Protein AF-A0A168FM45-F1 (afdb_monomer_lite)

Organism: NCBI:txid1081108

Sequence (214 aa):
MPPAAKHQYCVGSAGFEPSAVAGDDALQTQIDKLLKNDDLLGANRVLFKLPNDGRDVADIGSGNGYWTYMLRAYGLRSHPVDNMQSAWRVSWVDDTVISDGVKWLKQHENGKQMVLLLVYPVVGGGTGGGTEGAFTKGLVNAYGGDTIAVVGTQNRNGYTGFKDKTMAEYMEREQPRWTKVVQIALPSFCGKDEALFVYQRGDRAVNLGAGSGQ

pLDDT: mean 80.28, std 16.37, range [29.55, 97.56]

Radius of gyration: 19.35 Å; chains: 1; bounding box: 43×55×47 Å

InterPro domains:
  IPR029063 S-adenosyl-L-methionine-dependent methyltransferase superfamily [SSF53335] (44-88)

Foldseek 3Di:
DPDDDDDDDPDLDLPQDPVVLVPDPVLVVQLVVCVVVVLNLSSCCSNVVPDPLQAEEECAQCPLVPVVLVVVVNVGHYAAEHCPPDDDPHHPDPRHHNDQSLVVCVVVVLSARHEYEAELQAQADDPVGRDGHCSVVSSVVSRNHFKYKFFFFQDCPCRSATVVGGPVVCCVPVVVQKDWSDWAQDPPDPPSGTGIIMIGGDPVVVVSVVSPDD

Secondary structure (DSSP, 8-state):
-PPPPPP----SSTT--HHHHHT-HHHHHHHHHHHTTT-HHHHHHHHTT--S--PEEEEET-TT-HHHHHHHHTT--EEEEE---S--S--S-S--EES-HHHHHHHTGGGTTEEEEEES---PPPTTTPPTTHHHHHHHHH--SSEEEEES--SS-SSSS-SSS-HHHHHHHH-TT-EEEEEEE-TTSTTS-EEEEEEE-THHHHHHHTTS--

Structure (mmCIF, N/CA/C/O backbone):
data_AF-A0A168FM45-F1
#
_entry.id   AF-A0A168FM45-F1
#
loop_
_atom_site.group_PDB
_atom_site.id
_atom_site.type_symbol
_atom_site.label_atom_id
_atom_site.label_alt_id
_atom_site.label_comp_id
_atom_site.label_asym_id
_atom_site.label_entity_id
_atom_site.label_seq_id
_atom_site.pdbx_PDB_ins_code
_atom_site.Cartn_x
_atom_site.Cartn_y
_atom_site.Cartn_z
_atom_site.occupancy
_atom_site.B_iso_or_equiv
_atom_site.auth_seq_id
_atom_site.auth_comp_id
_atom_site.auth_asym_id
_atom_site.auth_atom_id
_atom_site.pdbx_PDB_model_num
ATOM 1 N N . MET A 1 1 ? -18.112 35.192 27.657 1.00 46.56 1 MET A N 1
ATOM 2 C CA . MET A 1 1 ? -16.799 34.706 27.184 1.00 46.56 1 MET A CA 1
ATOM 3 C C . MET A 1 1 ? -17.060 33.737 26.047 1.00 46.56 1 MET A C 1
ATOM 5 O O . MET A 1 1 ? -17.915 32.878 26.234 1.00 46.56 1 MET A O 1
ATOM 9 N N . PRO A 1 2 ? -16.425 33.894 24.878 1.00 46.56 2 PRO A N 1
ATOM 10 C CA . PRO A 1 2 ? -16.506 32.875 23.840 1.00 46.56 2 PRO A CA 1
ATOM 11 C C . PRO A 1 2 ? -15.862 31.570 24.347 1.00 46.56 2 PRO A C 1
ATOM 13 O O . PRO A 1 2 ? -14.915 31.640 25.138 1.00 46.56 2 PRO A O 1
ATOM 16 N N . PRO A 1 3 ? -16.387 30.394 23.962 1.00 57.50 3 PRO A N 1
ATOM 17 C CA . PRO A 1 3 ? -15.806 29.117 24.356 1.00 57.50 3 PRO A CA 1
ATOM 18 C C . PRO A 1 3 ? -14.365 29.009 23.847 1.00 57.50 3 PRO A C 1
ATOM 20 O O . PRO A 1 3 ? -14.043 29.480 22.755 1.00 57.50 3 PRO A O 1
ATOM 23 N N . ALA A 1 4 ? -13.497 28.403 24.660 1.00 65.62 4 ALA A N 1
ATOM 24 C CA . ALA A 1 4 ? -12.116 28.142 24.281 1.00 65.62 4 ALA A CA 1
ATOM 25 C C . ALA A 1 4 ? -12.067 27.289 23.004 1.00 65.62 4 ALA A C 1
ATOM 27 O O . ALA A 1 4 ? -12.868 26.365 22.836 1.00 65.62 4 ALA A O 1
ATOM 28 N N . ALA A 1 5 ? -11.126 27.602 22.112 1.00 64.44 5 ALA A N 1
ATOM 29 C CA . ALA A 1 5 ? -10.908 26.825 20.900 1.00 64.44 5 ALA A CA 1
ATOM 30 C C . ALA A 1 5 ? -10.610 25.362 21.265 1.00 64.44 5 ALA A C 1
ATOM 32 O O . ALA A 1 5 ? -9.783 25.089 22.139 1.00 64.44 5 ALA A O 1
ATOM 33 N N . LYS A 1 6 ? -11.304 24.423 20.612 1.00 61.62 6 LYS A N 1
ATOM 34 C CA . LYS A 1 6 ? -11.066 22.990 20.807 1.00 61.62 6 LYS A CA 1
ATOM 35 C C . LYS A 1 6 ? -9.640 22.647 20.380 1.00 61.62 6 LYS A C 1
ATOM 37 O O . LYS A 1 6 ? -9.174 23.105 19.340 1.00 61.62 6 LYS A O 1
ATOM 42 N N . HIS A 1 7 ? -8.959 21.839 21.187 1.00 60.09 7 HIS A N 1
ATOM 43 C CA . HIS A 1 7 ? -7.635 21.336 20.846 1.00 60.09 7 HIS A CA 1
ATOM 44 C C . HIS A 1 7 ? -7.747 20.414 19.628 1.00 60.09 7 HIS A C 1
ATOM 46 O O . HIS A 1 7 ? -8.456 19.410 19.674 1.00 60.09 7 HIS A O 1
ATOM 52 N N . GLN A 1 8 ? -7.076 20.774 18.536 1.00 52.16 8 GLN A N 1
ATOM 53 C CA . GLN A 1 8 ? -7.089 19.992 17.308 1.00 52.16 8 GLN A CA 1
ATOM 54 C C . GLN A 1 8 ? -5.999 18.924 17.408 1.00 52.16 8 GLN A C 1
ATOM 56 O O . GLN A 1 8 ? -4.809 19.210 17.291 1.00 52.16 8 GLN A O 1
ATOM 61 N N . TYR A 1 9 ? -6.407 17.695 17.704 1.00 51.62 9 TYR A N 1
ATOM 62 C CA . TYR A 1 9 ? -5.495 16.560 17.759 1.00 51.62 9 TYR A CA 1
ATOM 63 C C . TYR A 1 9 ? -4.978 16.232 16.350 1.00 51.62 9 TYR A C 1
ATOM 65 O O . TYR A 1 9 ? -5.697 16.401 15.365 1.00 51.62 9 TYR A O 1
ATOM 73 N N . CYS A 1 10 ? -3.755 15.706 16.240 1.00 46.31 10 CYS A N 1
ATOM 74 C CA . CYS A 1 10 ? -3.276 15.074 15.008 1.00 46.31 10 CYS A CA 1
ATOM 75 C C . CYS A 1 10 ? -4.031 13.753 14.794 1.00 46.31 10 CYS A C 1
ATOM 77 O O . CYS A 1 10 ? -3.518 12.675 15.090 1.00 46.31 10 CYS A O 1
ATOM 79 N N . VAL A 1 11 ? -5.281 13.832 14.346 1.00 49.38 11 VAL A N 1
ATOM 80 C CA . VAL A 1 11 ? -6.127 12.669 14.078 1.00 49.38 11 VAL A CA 1
ATOM 81 C C . VAL A 1 11 ? -6.061 12.323 12.600 1.00 49.38 11 VAL A C 1
ATOM 83 O O . VAL A 1 11 ? -6.340 13.146 11.735 1.00 49.38 11 VAL A O 1
ATOM 86 N N . GLY A 1 12 ? -5.687 11.078 12.299 1.00 46.94 12 GLY A N 1
ATOM 87 C CA . GLY A 1 12 ? -5.629 10.560 10.926 1.00 46.94 12 GLY A CA 1
ATOM 88 C C . GLY A 1 12 ? -7.000 10.396 10.252 1.00 46.94 12 GLY A C 1
ATOM 89 O O . GLY A 1 12 ? -7.059 9.985 9.099 1.00 46.94 12 GLY A O 1
ATOM 90 N N . SER A 1 13 ? -8.099 10.697 10.953 1.00 51.91 13 SER A N 1
ATOM 91 C CA . SER A 1 13 ? -9.470 10.657 10.442 1.00 51.91 13 SER A CA 1
ATOM 92 C C . SER A 1 13 ? -10.222 11.905 10.892 1.00 51.91 13 SER A C 1
ATOM 94 O O . SER A 1 13 ? -10.314 12.171 12.088 1.00 51.91 13 SER A O 1
ATOM 96 N N . ALA A 1 14 ? -10.803 12.638 9.937 1.00 53.88 14 ALA A N 1
ATOM 9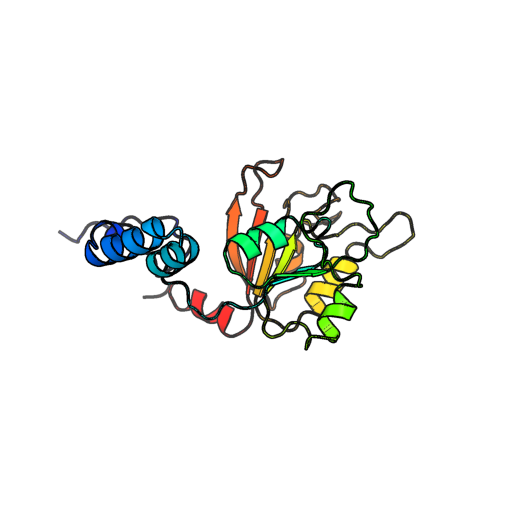7 C CA . ALA A 1 14 ? -11.560 13.868 10.189 1.00 53.88 14 ALA A CA 1
ATOM 98 C C . ALA A 1 14 ? -12.819 13.663 11.060 1.00 53.88 14 ALA A C 1
ATOM 100 O O . ALA A 1 14 ? -13.363 14.627 11.585 1.00 53.88 14 ALA A O 1
ATOM 101 N N . GLY A 1 15 ? -13.287 12.417 11.216 1.00 61.16 15 GLY A N 1
ATOM 102 C CA . GLY A 1 15 ? -14.439 12.064 12.055 1.00 61.16 15 GLY A CA 1
ATOM 103 C C . GLY A 1 15 ? -14.082 11.459 13.416 1.00 61.16 15 GLY A C 1
ATOM 104 O O . GLY A 1 15 ? -14.985 11.041 14.145 1.00 61.16 15 GLY A O 1
ATOM 105 N N . PHE A 1 16 ? -12.793 11.347 13.749 1.00 67.56 16 PHE A N 1
ATOM 106 C CA . PHE A 1 16 ? -12.339 10.768 15.011 1.00 67.56 16 PHE A CA 1
ATOM 107 C C . PHE A 1 16 ? -12.034 11.876 16.023 1.00 67.56 16 PHE A C 1
ATOM 109 O O . PHE A 1 16 ? -11.035 12.575 15.902 1.00 67.56 16 PHE A O 1
ATOM 116 N N . GLU A 1 17 ? -12.893 12.006 17.034 1.00 74.69 17 GLU A N 1
ATOM 117 C CA . GLU A 1 17 ? -12.746 12.954 18.143 1.00 74.69 17 GLU A CA 1
ATOM 118 C C . GLU A 1 17 ? -12.322 12.198 19.415 1.00 74.69 17 GLU A C 1
ATOM 120 O O . GLU A 1 17 ? -13.176 11.583 20.065 1.00 74.69 17 GLU A O 1
ATOM 125 N N . PRO A 1 18 ? -11.031 12.226 19.803 1.00 73.50 18 PRO A N 1
ATOM 126 C CA . PRO A 1 18 ? -10.512 11.421 20.910 1.00 73.50 18 PRO A CA 1
ATOM 127 C C . PRO A 1 18 ? -11.254 11.668 22.225 1.00 73.50 18 PRO A C 1
ATOM 129 O O . PRO A 1 18 ? -11.543 10.729 22.959 1.00 73.50 18 PRO A O 1
ATOM 132 N N . SER A 1 19 ? -11.620 12.922 22.499 1.00 79.38 19 SER A N 1
ATOM 133 C CA . SER A 1 19 ? -12.329 13.301 23.725 1.00 79.38 19 SER A CA 1
ATOM 134 C C . SER A 1 19 ? -13.762 12.772 23.776 1.00 79.38 19 SER A C 1
ATOM 136 O O . SER A 1 19 ? -14.252 12.462 24.856 1.00 79.38 19 SER A O 1
ATOM 138 N N . ALA A 1 20 ? -14.433 12.654 22.626 1.00 81.19 20 ALA A N 1
ATOM 139 C CA . ALA A 1 20 ? -15.767 12.060 22.559 1.00 81.19 20 ALA A CA 1
ATOM 140 C C . ALA A 1 20 ? -15.698 10.543 22.774 1.00 81.19 20 ALA A C 1
ATOM 142 O O . ALA A 1 20 ? -16.501 9.986 23.509 1.00 81.19 20 ALA A O 1
ATOM 143 N N . VAL A 1 21 ? -14.690 9.896 22.187 1.00 81.31 21 VAL A N 1
ATOM 144 C CA . VAL A 1 21 ? -14.432 8.458 22.341 1.00 81.31 21 VAL A CA 1
ATOM 145 C C . VAL A 1 21 ? -14.055 8.099 23.781 1.00 81.31 21 VAL A C 1
ATOM 147 O O . VAL A 1 21 ? -14.519 7.093 24.311 1.00 81.31 21 VAL A O 1
ATOM 150 N N . ALA A 1 22 ? -13.245 8.929 24.441 1.00 80.81 22 ALA A N 1
ATOM 151 C CA . ALA A 1 22 ? -12.808 8.695 25.816 1.00 80.81 22 ALA A CA 1
ATOM 152 C C . ALA A 1 22 ? -13.953 8.743 26.846 1.00 80.81 22 ALA A C 1
ATOM 154 O O . ALA A 1 22 ? -13.821 8.142 27.907 1.00 80.81 22 ALA A O 1
ATOM 155 N N . GLY A 1 23 ? -15.053 9.443 26.550 1.00 85.88 23 GLY A N 1
ATOM 156 C CA . GLY A 1 23 ? -16.225 9.549 27.428 1.00 85.88 23 GLY A CA 1
ATOM 157 C C . GLY A 1 23 ? -17.400 8.640 27.052 1.00 85.88 23 GLY A C 1
ATOM 158 O O . GLY A 1 23 ? -18.472 8.786 27.632 1.00 85.88 23 GLY A O 1
ATOM 159 N N . ASP A 1 24 ? -17.242 7.758 26.062 1.00 90.00 24 ASP A N 1
ATOM 160 C CA . ASP A 1 24 ? -18.314 6.890 25.566 1.00 90.00 24 ASP A CA 1
ATOM 161 C C . ASP A 1 24 ? -18.222 5.485 26.190 1.00 90.00 24 ASP A C 1
ATOM 163 O O . ASP A 1 24 ? -17.593 4.573 25.648 1.00 90.00 24 ASP A O 1
ATOM 167 N N . ASP A 1 25 ? -18.860 5.311 27.351 1.00 93.75 25 ASP A N 1
ATOM 168 C CA . ASP A 1 25 ? -18.865 4.048 28.107 1.00 93.75 25 ASP A CA 1
ATOM 169 C C . ASP A 1 25 ? -19.471 2.877 27.310 1.00 93.75 25 ASP A C 1
ATOM 171 O O . ASP A 1 25 ? -19.070 1.717 27.470 1.00 93.75 25 ASP A O 1
ATOM 175 N N . ALA A 1 26 ? -20.438 3.161 26.431 1.00 93.88 26 ALA A N 1
ATOM 176 C CA . ALA A 1 26 ? -21.071 2.147 25.595 1.00 93.88 26 ALA A CA 1
ATOM 177 C C . ALA A 1 26 ? -20.101 1.652 24.515 1.00 93.88 26 ALA A C 1
ATOM 179 O O . ALA A 1 26 ? -19.955 0.440 24.318 1.00 93.88 26 ALA A O 1
ATOM 180 N N . LEU A 1 27 ? -19.392 2.578 23.865 1.00 90.94 27 LEU A N 1
ATOM 181 C CA . LEU A 1 27 ? -18.333 2.269 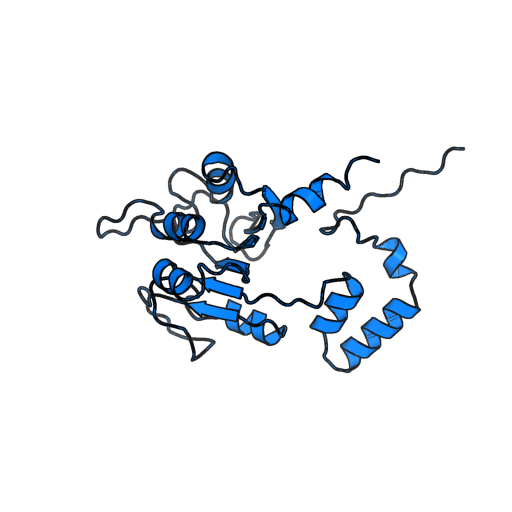22.911 1.00 90.94 27 LEU A CA 1
ATOM 182 C C . LEU A 1 27 ? -17.191 1.492 23.576 1.00 90.94 27 LEU A C 1
ATOM 184 O O . LEU A 1 27 ? -16.750 0.481 23.030 1.00 90.94 27 LEU A O 1
ATOM 188 N N . GLN A 1 28 ? -16.751 1.904 24.768 1.00 91.62 28 GLN A N 1
ATOM 189 C CA . GLN A 1 28 ? -15.723 1.186 25.531 1.00 91.62 28 GLN A CA 1
ATOM 190 C C . GLN A 1 28 ? -16.159 -0.241 25.862 1.00 91.62 28 GLN A C 1
ATOM 192 O O . GLN A 1 28 ? -15.424 -1.187 25.591 1.00 91.62 28 GLN A O 1
ATOM 197 N N . THR A 1 29 ? -17.390 -0.423 26.345 1.00 95.94 29 THR A N 1
ATOM 198 C CA . THR A 1 29 ? -17.945 -1.754 26.640 1.00 95.94 29 THR A CA 1
ATOM 199 C C . THR A 1 29 ? -17.974 -2.647 25.395 1.00 95.94 29 THR A C 1
ATOM 201 O O . THR A 1 29 ? -17.687 -3.846 25.468 1.00 95.94 29 THR A O 1
ATOM 204 N N . GLN A 1 30 ? -18.309 -2.078 24.234 1.00 95.06 30 GLN A N 1
ATOM 205 C CA . GLN A 1 30 ? -18.296 -2.796 22.963 1.00 95.06 30 GLN A CA 1
ATOM 206 C C . GLN A 1 30 ? -16.873 -3.201 22.550 1.00 95.06 30 GLN A C 1
ATOM 208 O O . GLN A 1 30 ? -16.664 -4.353 22.166 1.00 95.06 30 GLN A O 1
ATOM 213 N N . ILE A 1 31 ? -15.904 -2.287 22.651 1.00 92.31 31 ILE A N 1
ATOM 214 C CA . ILE A 1 31 ? -14.489 -2.541 22.346 1.00 92.31 31 ILE A CA 1
ATOM 215 C C . ILE A 1 31 ? -13.922 -3.616 23.276 1.00 92.31 31 ILE A C 1
ATOM 217 O O . ILE A 1 31 ? -13.343 -4.588 22.796 1.00 92.31 31 ILE A O 1
ATOM 221 N N . ASP A 1 32 ? -14.161 -3.516 24.582 1.00 94.75 32 ASP A N 1
ATOM 222 C CA . ASP A 1 32 ? -13.700 -4.490 25.573 1.00 94.75 32 ASP A CA 1
ATOM 223 C C . ASP A 1 32 ? -14.246 -5.889 25.306 1.00 94.75 32 ASP A C 1
ATOM 225 O O . ASP A 1 32 ? -13.547 -6.884 25.495 1.00 94.75 32 ASP A O 1
ATOM 229 N N . LYS A 1 33 ? -15.501 -5.992 24.854 1.00 96.94 33 LYS A N 1
ATOM 230 C CA . LYS A 1 33 ? -16.094 -7.277 24.477 1.00 96.94 33 LYS A CA 1
ATOM 231 C C . LYS A 1 33 ? -15.374 -7.900 23.281 1.00 96.94 33 LYS A C 1
ATOM 233 O O . LYS A 1 33 ? -15.211 -9.116 23.256 1.00 96.94 33 LYS A O 1
ATOM 238 N N . LEU A 1 34 ? -14.964 -7.092 22.306 1.00 94.38 34 LEU A N 1
ATOM 239 C CA . LEU A 1 34 ? -14.224 -7.555 21.129 1.00 94.38 34 LEU A CA 1
ATOM 240 C C . LEU A 1 34 ? -12.806 -7.978 21.524 1.00 94.38 34 LEU A C 1
ATOM 242 O O . LEU A 1 34 ? -12.392 -9.088 21.203 1.00 94.38 34 LEU A O 1
ATOM 246 N N . LEU A 1 35 ? -12.114 -7.163 22.324 1.00 93.00 35 LEU A N 1
ATOM 247 C CA . LEU A 1 35 ? -10.774 -7.477 22.825 1.00 93.00 35 LEU A CA 1
ATOM 248 C C . LEU A 1 35 ? -10.749 -8.735 23.707 1.00 93.00 35 LEU A C 1
ATOM 250 O O . LEU A 1 35 ? -9.834 -9.538 23.579 1.00 93.00 35 LEU A O 1
ATOM 254 N N . LYS A 1 36 ? -11.769 -8.964 24.547 1.00 95.94 36 LYS A N 1
ATOM 255 C CA . LYS A 1 36 ? -11.905 -10.200 25.348 1.00 95.94 36 LYS A CA 1
ATOM 256 C C . LYS A 1 36 ? -12.073 -11.470 24.505 1.00 95.94 36 LYS A C 1
ATOM 258 O O . LYS A 1 36 ? -11.877 -12.557 25.035 1.00 95.94 36 LYS A O 1
ATOM 263 N N . ASN A 1 37 ? -12.446 -11.330 23.234 1.00 93.19 37 ASN A N 1
ATOM 264 C CA . ASN A 1 37 ? -12.582 -12.427 22.277 1.00 93.19 37 ASN A CA 1
ATOM 265 C C . ASN A 1 37 ? -11.419 -12.465 21.267 1.00 93.19 37 ASN A C 1
ATOM 267 O O . ASN A 1 37 ? -11.573 -13.056 20.201 1.00 93.19 37 ASN A O 1
ATOM 271 N N . ASP A 1 38 ? -10.302 -11.789 21.560 1.00 86.56 38 ASP A N 1
ATOM 272 C CA . ASP A 1 38 ? -9.146 -11.629 20.667 1.00 86.56 38 ASP A CA 1
ATOM 273 C C . ASP A 1 38 ? -9.481 -10.981 19.301 1.00 86.56 38 ASP A C 1
ATOM 275 O O . ASP A 1 38 ? -8.724 -11.090 18.336 1.00 86.56 38 ASP A O 1
ATOM 279 N N . ASP A 1 39 ? -10.590 -10.235 19.210 1.00 84.81 39 ASP A N 1
ATOM 280 C CA . ASP A 1 39 ? -11.016 -9.531 17.994 1.00 84.81 39 ASP A CA 1
ATOM 281 C C . ASP A 1 39 ? -10.487 -8.087 17.957 1.00 84.81 39 ASP A C 1
ATOM 283 O O . ASP A 1 39 ? -11.224 -7.098 18.054 1.00 84.81 39 ASP A O 1
ATOM 287 N N . LEU A 1 40 ? -9.166 -7.955 17.812 1.00 83.31 40 LEU A N 1
ATOM 288 C CA . LEU A 1 40 ? -8.499 -6.655 17.698 1.00 83.31 40 LEU A CA 1
ATOM 289 C C . LEU A 1 40 ? -8.945 -5.881 16.445 1.00 83.31 40 LEU A C 1
ATOM 291 O O . LEU A 1 40 ? -9.023 -4.650 16.468 1.00 83.31 40 LEU A O 1
ATOM 295 N N . LEU A 1 41 ? -9.248 -6.569 15.341 1.00 76.31 41 LEU A N 1
ATOM 296 C CA . LEU A 1 41 ? -9.735 -5.913 14.127 1.00 76.31 41 LEU A CA 1
ATOM 297 C C . LEU A 1 41 ? -11.119 -5.310 14.358 1.00 76.31 41 LEU A C 1
ATOM 299 O O . LEU A 1 41 ? -11.323 -4.137 14.051 1.00 76.31 41 LEU A O 1
ATOM 303 N N . GLY A 1 42 ? -12.056 -6.084 14.904 1.00 83.44 42 GLY A N 1
ATOM 304 C CA . GLY A 1 42 ? -13.390 -5.619 15.255 1.00 83.44 42 GLY A CA 1
ATOM 305 C C . GLY A 1 42 ? -13.325 -4.439 16.215 1.00 83.44 42 GLY A C 1
ATOM 306 O O . GLY A 1 42 ? -13.981 -3.425 15.977 1.00 83.44 42 GLY A O 1
ATOM 307 N N . ALA A 1 43 ? -12.474 -4.522 17.243 1.00 86.62 43 ALA A N 1
ATOM 308 C CA . ALA A 1 43 ? -12.235 -3.431 18.184 1.00 86.62 43 ALA A CA 1
ATOM 309 C C . ALA A 1 43 ? -11.765 -2.150 17.474 1.00 86.62 43 ALA A C 1
ATOM 311 O O . ALA A 1 43 ? -12.343 -1.085 17.681 1.00 86.62 43 ALA A O 1
ATOM 312 N N . ASN A 1 44 ? -10.782 -2.253 16.573 1.00 81.69 44 ASN A N 1
ATOM 313 C CA . ASN A 1 44 ? -10.306 -1.118 15.776 1.00 81.69 44 ASN A CA 1
ATOM 314 C C . ASN A 1 44 ? -11.383 -0.576 14.826 1.00 81.69 44 ASN A C 1
ATOM 316 O O . ASN A 1 44 ? -11.522 0.638 14.682 1.00 81.69 44 ASN A O 1
ATOM 320 N N . ARG A 1 45 ? -12.172 -1.448 14.188 1.00 80.31 45 ARG A N 1
ATOM 321 C CA . ARG A 1 45 ? -13.270 -1.025 13.309 1.00 80.31 45 ARG A CA 1
ATOM 322 C C . ARG A 1 45 ? -14.326 -0.243 14.073 1.00 80.31 45 ARG A C 1
ATOM 324 O O . ARG A 1 45 ? -14.785 0.777 13.577 1.00 80.31 45 ARG A O 1
ATOM 331 N N . VAL A 1 46 ? -14.674 -0.681 15.277 1.00 84.56 46 VAL A N 1
ATOM 332 C CA . VAL A 1 46 ? -15.621 0.018 16.149 1.00 84.56 46 VAL A CA 1
ATOM 333 C C . VAL A 1 46 ? -15.036 1.347 16.632 1.00 84.56 46 VAL A C 1
ATOM 335 O O . VAL A 1 46 ? -15.655 2.389 16.428 1.00 84.56 46 VAL A O 1
ATOM 338 N N . LEU A 1 47 ? -13.819 1.326 17.184 1.00 83.06 47 LEU A N 1
ATOM 339 C CA . LEU A 1 47 ? -13.134 2.505 17.722 1.00 83.06 47 LEU A CA 1
ATOM 340 C C . LEU A 1 47 ? -12.962 3.614 16.678 1.00 83.06 47 LEU A C 1
ATOM 342 O O . LEU A 1 47 ? -13.254 4.779 16.942 1.00 83.06 47 LEU A O 1
ATOM 346 N N . PHE A 1 48 ? -12.507 3.252 15.479 1.00 75.44 48 PHE A N 1
ATOM 347 C CA . PHE A 1 48 ? -12.222 4.201 14.403 1.00 75.44 48 PHE A CA 1
ATOM 348 C C . PHE A 1 48 ? -13.365 4.332 13.389 1.00 75.44 48 PHE A C 1
ATOM 350 O O . PHE A 1 48 ? -13.206 5.029 12.386 1.00 75.44 48 PHE A O 1
ATOM 357 N N . LYS A 1 49 ? -14.513 3.680 13.637 1.00 70.12 49 LYS A N 1
ATOM 358 C CA . LYS A 1 49 ? -15.675 3.620 12.730 1.00 70.12 49 LYS A CA 1
ATOM 359 C C . LYS A 1 49 ? -15.289 3.201 11.307 1.00 70.12 49 LYS A C 1
ATOM 361 O O . LYS A 1 49 ? -15.778 3.758 10.324 1.00 70.12 49 LYS A O 1
ATOM 366 N N . LEU A 1 50 ? -14.376 2.239 11.195 1.00 67.69 50 LEU A N 1
ATOM 367 C CA . LEU A 1 50 ? -13.934 1.735 9.901 1.00 67.69 50 LEU A CA 1
ATOM 368 C C . LEU A 1 50 ? -15.062 0.911 9.272 1.00 67.69 50 LEU A C 1
ATOM 370 O O . LEU A 1 50 ? -15.718 0.128 9.967 1.00 67.69 50 LEU A O 1
ATOM 374 N N . PRO A 1 51 ? -15.292 1.057 7.964 1.00 58.78 51 PRO A N 1
ATOM 375 C CA . PRO A 1 51 ? -16.342 0.319 7.289 1.00 58.78 51 PRO A CA 1
ATOM 376 C C . PRO A 1 51 ? -16.019 -1.186 7.228 1.00 58.78 51 PRO A C 1
ATOM 378 O O . PRO A 1 51 ? -14.863 -1.611 7.256 1.00 58.78 51 PRO A O 1
ATOM 381 N N . ASN A 1 52 ? -17.071 -2.008 7.162 1.00 63.09 52 ASN A N 1
ATOM 382 C CA . ASN A 1 52 ? -16.962 -3.471 7.062 1.00 63.09 52 ASN A CA 1
ATOM 383 C C . ASN A 1 52 ? -16.726 -3.966 5.619 1.00 63.09 52 ASN A C 1
ATOM 385 O O . ASN A 1 52 ? -16.656 -5.174 5.393 1.00 63.09 52 ASN A O 1
ATOM 389 N N . ASP A 1 53 ? -16.586 -3.061 4.648 1.00 63.03 53 ASP A N 1
ATOM 390 C CA . ASP A 1 53 ? -16.296 -3.350 3.241 1.00 63.03 53 ASP A CA 1
ATOM 391 C C . ASP A 1 53 ? -14.792 -3.595 3.033 1.00 63.03 53 ASP A C 1
ATOM 393 O O . ASP A 1 53 ? -14.088 -2.860 2.342 1.00 63.03 53 ASP A O 1
ATOM 397 N N . GLY A 1 54 ? -14.271 -4.649 3.665 1.00 70.75 54 GLY A N 1
ATOM 398 C CA . GLY A 1 54 ? -12.873 -5.040 3.511 1.00 70.75 54 GLY A CA 1
ATOM 399 C C . GLY A 1 54 ? -12.540 -5.307 2.043 1.00 70.75 54 GLY A C 1
ATOM 400 O O . GLY A 1 54 ? -12.855 -6.374 1.518 1.00 70.75 54 GLY A O 1
ATOM 401 N N . ARG A 1 55 ? -11.911 -4.334 1.380 1.00 88.12 55 ARG A N 1
ATOM 402 C CA . ARG A 1 55 ? -11.330 -4.519 0.052 1.00 88.12 55 ARG A CA 1
ATOM 403 C C . ARG A 1 55 ? -10.102 -5.397 0.154 1.00 88.12 55 ARG A C 1
ATOM 405 O O . ARG A 1 55 ? -9.347 -5.321 1.123 1.00 88.12 55 ARG A O 1
ATOM 412 N N . ASP A 1 56 ? -9.900 -6.184 -0.886 1.00 93.75 56 ASP A N 1
ATOM 413 C CA . ASP A 1 56 ? -8.724 -7.031 -0.979 1.00 93.75 56 ASP A CA 1
ATOM 414 C C . ASP A 1 56 ? -7.486 -6.169 -1.152 1.00 93.75 56 ASP A C 1
ATOM 416 O O . ASP A 1 56 ? -7.532 -5.104 -1.769 1.00 93.75 56 ASP A O 1
ATOM 420 N N . VAL A 1 57 ? -6.370 -6.647 -0.628 1.00 96.00 57 VAL A N 1
ATOM 421 C CA . VAL A 1 57 ? -5.072 -6.011 -0.787 1.00 96.00 57 VAL A CA 1
ATOM 422 C C . VAL A 1 57 ? -4.304 -6.761 -1.866 1.00 96.00 57 VAL A C 1
ATOM 424 O O . VAL A 1 57 ? -4.089 -7.964 -1.756 1.00 96.00 57 VAL A O 1
ATOM 427 N N . ALA A 1 58 ? -3.898 -6.056 -2.914 1.00 97.50 58 ALA A N 1
ATOM 428 C CA . ALA A 1 58 ? -2.923 -6.550 -3.874 1.00 97.50 58 ALA A CA 1
ATOM 429 C C . ALA A 1 58 ? -1.524 -6.184 -3.357 1.00 97.50 58 ALA A C 1
ATOM 431 O O . ALA A 1 58 ? -1.098 -5.037 -3.504 1.00 97.50 58 ALA A O 1
ATOM 432 N N . ASP A 1 59 ? -0.843 -7.138 -2.720 1.00 96.50 59 ASP A N 1
ATOM 433 C CA . ASP A 1 59 ? 0.524 -7.002 -2.205 1.00 96.50 59 ASP A CA 1
ATOM 434 C C . ASP A 1 59 ? 1.502 -7.332 -3.340 1.00 96.50 59 ASP A C 1
ATOM 436 O O . ASP A 1 59 ? 1.880 -8.485 -3.548 1.00 96.50 59 ASP A O 1
ATOM 440 N N . ILE A 1 60 ? 1.810 -6.326 -4.167 1.00 94.75 60 ILE A N 1
ATOM 441 C CA . ILE A 1 60 ? 2.604 -6.505 -5.388 1.00 94.75 60 ILE A CA 1
ATOM 442 C C . ILE A 1 60 ? 4.078 -6.211 -5.111 1.00 94.75 60 ILE A C 1
ATOM 444 O O . ILE A 1 60 ? 4.430 -5.119 -4.668 1.00 94.75 60 ILE A O 1
ATOM 448 N N . GLY A 1 61 ? 4.947 -7.159 -5.463 1.00 90.94 61 GLY A N 1
ATOM 449 C CA . GLY A 1 61 ? 6.327 -7.176 -4.983 1.00 90.94 61 GLY A CA 1
ATOM 450 C C . GLY A 1 61 ? 6.391 -7.649 -3.532 1.00 90.94 61 GLY A C 1
ATOM 451 O O . GLY A 1 61 ? 7.162 -7.107 -2.743 1.00 90.94 61 GLY A O 1
ATOM 452 N N . SER A 1 62 ? 5.549 -8.624 -3.166 1.00 92.38 62 SER A N 1
ATOM 453 C CA . SER A 1 62 ? 5.374 -9.080 -1.782 1.00 92.38 62 SER A CA 1
ATOM 454 C C . SER A 1 62 ? 6.643 -9.670 -1.158 1.00 92.38 62 SER A C 1
ATOM 456 O O . SER A 1 62 ? 6.687 -9.897 0.054 1.00 92.38 62 SER A O 1
ATOM 458 N N . GLY A 1 63 ? 7.671 -9.973 -1.956 1.00 90.69 63 GLY A N 1
ATOM 459 C CA . GLY A 1 63 ? 8.914 -10.577 -1.502 1.00 90.69 63 GLY A CA 1
ATOM 460 C C . GLY A 1 63 ? 8.653 -11.910 -0.808 1.00 90.69 63 GLY A C 1
ATOM 461 O O . GLY A 1 63 ? 8.119 -12.846 -1.399 1.00 90.69 63 GLY A O 1
ATOM 462 N N . ASN A 1 64 ? 8.994 -11.983 0.478 1.00 91.62 64 ASN A N 1
ATOM 463 C CA . ASN A 1 64 ? 8.742 -13.162 1.305 1.00 91.62 64 ASN A CA 1
ATOM 464 C C . ASN A 1 64 ? 7.310 -13.263 1.868 1.00 91.62 64 ASN A C 1
ATOM 466 O O . ASN A 1 64 ? 7.025 -14.195 2.621 1.00 91.62 64 ASN A O 1
ATOM 470 N N . GLY A 1 65 ? 6.431 -12.305 1.565 1.00 93.12 65 GLY A N 1
ATOM 471 C CA . GLY A 1 65 ? 5.028 -12.307 1.978 1.00 93.12 65 GLY A CA 1
ATOM 472 C C . GLY A 1 65 ? 4.771 -11.923 3.436 1.00 93.12 65 GLY A C 1
ATOM 473 O O . GLY A 1 65 ? 3.672 -12.161 3.934 1.00 93.12 65 GLY A O 1
ATOM 474 N N . TYR A 1 66 ? 5.738 -11.317 4.137 1.00 92.25 66 TYR A N 1
ATOM 475 C CA . TYR A 1 66 ? 5.555 -10.879 5.529 1.00 92.25 66 TYR A CA 1
ATOM 476 C C . TYR A 1 66 ? 4.335 -9.959 5.712 1.00 92.25 66 TYR A C 1
ATOM 478 O O . TYR A 1 66 ? 3.539 -10.158 6.627 1.00 92.25 66 TYR A O 1
ATOM 486 N N . TRP A 1 67 ? 4.153 -8.965 4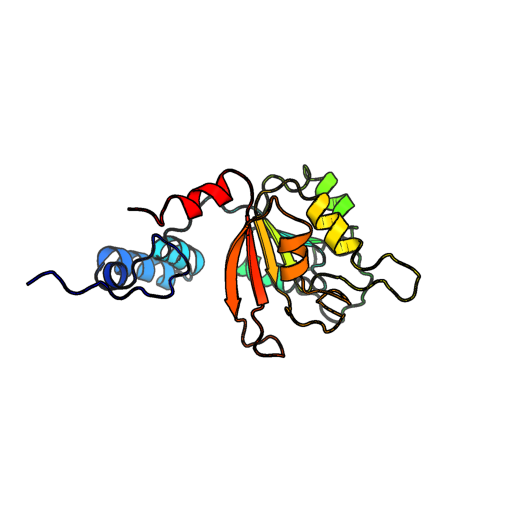.836 1.00 92.50 67 TRP A N 1
ATOM 487 C CA . TRP A 1 67 ? 3.024 -8.033 4.936 1.00 92.50 67 TRP A CA 1
ATOM 488 C C . TRP A 1 67 ? 1.692 -8.720 4.688 1.00 92.50 67 TRP A C 1
ATOM 490 O O . TRP A 1 67 ? 0.761 -8.526 5.464 1.00 92.50 67 TRP A O 1
ATOM 500 N N . THR A 1 68 ? 1.619 -9.586 3.680 1.00 95.44 68 THR A N 1
ATOM 501 C CA . THR A 1 68 ? 0.461 -10.456 3.477 1.00 95.44 68 THR A CA 1
ATOM 502 C C . THR A 1 68 ? 0.145 -11.293 4.721 1.00 95.44 68 THR A C 1
ATOM 504 O O . THR A 1 68 ? -1.012 -11.311 5.140 1.00 95.44 68 THR A O 1
ATOM 507 N N . TYR A 1 69 ? 1.135 -11.941 5.348 1.00 94.50 69 TYR A N 1
ATOM 508 C CA . TYR A 1 69 ? 0.933 -12.691 6.595 1.00 94.50 69 TYR A CA 1
ATOM 509 C C . TYR A 1 69 ? 0.335 -11.802 7.696 1.00 94.50 69 TYR A C 1
ATOM 511 O O . TYR A 1 69 ? -0.691 -12.149 8.282 1.00 94.50 69 TYR A O 1
ATOM 519 N N . MET A 1 70 ? 0.916 -10.619 7.922 1.00 91.44 70 MET A N 1
ATOM 520 C CA . MET A 1 70 ? 0.426 -9.676 8.930 1.00 91.44 70 MET A CA 1
ATOM 521 C C . MET A 1 70 ? -1.003 -9.210 8.630 1.00 91.44 70 MET A C 1
ATOM 523 O O . MET A 1 70 ? -1.858 -9.259 9.506 1.00 91.44 70 MET A O 1
ATOM 527 N N . LEU A 1 71 ? -1.299 -8.796 7.397 1.00 90.62 71 LEU A N 1
ATOM 528 C CA . LEU A 1 71 ? -2.632 -8.328 6.999 1.00 90.62 71 LEU A CA 1
ATOM 529 C C . LEU A 1 71 ? -3.693 -9.420 7.166 1.00 90.62 71 LEU A C 1
ATOM 531 O O . LEU A 1 71 ? -4.792 -9.138 7.645 1.00 90.62 71 LEU A O 1
ATOM 535 N N . ARG A 1 72 ? -3.353 -10.671 6.835 1.00 90.62 72 ARG A N 1
ATOM 536 C CA . ARG A 1 72 ? -4.227 -11.833 7.043 1.00 90.62 72 ARG A CA 1
ATOM 537 C C . ARG A 1 72 ? -4.456 -12.124 8.523 1.00 90.62 72 ARG A C 1
ATOM 539 O O . ARG A 1 72 ? -5.585 -12.430 8.894 1.00 90.62 72 ARG A O 1
ATOM 546 N N . ALA A 1 73 ? -3.440 -11.964 9.374 1.00 84.88 73 ALA A N 1
ATOM 547 C CA . ALA A 1 73 ? -3.602 -12.060 10.827 1.00 84.88 73 ALA A CA 1
ATOM 548 C C . ALA A 1 73 ? -4.567 -10.990 11.378 1.00 84.88 73 ALA A C 1
ATOM 550 O O . ALA A 1 73 ? -5.273 -11.239 12.349 1.00 84.88 73 ALA A O 1
ATOM 551 N N . TYR A 1 74 ? -4.668 -9.836 10.710 1.00 81.31 74 TYR A N 1
ATOM 552 C CA . TYR A 1 74 ? -5.686 -8.810 10.965 1.00 81.31 74 TYR A CA 1
ATOM 553 C C . TYR A 1 74 ? -6.997 -9.027 10.185 1.00 81.31 74 TYR A C 1
ATOM 555 O O . TYR A 1 74 ? -7.778 -8.092 10.041 1.00 81.31 74 TYR A O 1
ATOM 563 N N . GLY A 1 75 ? -7.258 -10.224 9.652 1.00 80.19 75 GLY A N 1
ATOM 564 C CA . GLY A 1 75 ? -8.519 -10.575 8.989 1.00 80.19 75 GLY A CA 1
ATOM 565 C C . GLY A 1 75 ? -8.748 -9.919 7.622 1.00 80.19 75 GLY A C 1
ATOM 566 O O . GLY A 1 75 ? -9.874 -9.925 7.120 1.00 80.19 75 GLY A O 1
ATOM 567 N N . LEU A 1 76 ? -7.714 -9.338 7.008 1.00 86.25 76 LEU A N 1
ATOM 568 C CA . LEU A 1 76 ? -7.793 -8.782 5.658 1.00 86.25 76 LEU A CA 1
ATOM 569 C C . LEU A 1 76 ? -7.474 -9.852 4.612 1.00 86.25 76 LEU A C 1
ATOM 571 O O . LEU A 1 76 ? -6.575 -10.676 4.781 1.00 86.25 76 LEU A O 1
ATOM 575 N N . ARG A 1 77 ? -8.181 -9.803 3.480 1.00 91.75 77 ARG A N 1
ATOM 576 C CA . ARG A 1 77 ? -7.838 -10.613 2.308 1.00 91.75 77 ARG A CA 1
ATOM 577 C C . ARG A 1 77 ? -6.676 -9.941 1.584 1.00 91.75 77 ARG A C 1
ATOM 579 O O . ARG A 1 77 ? -6.839 -8.843 1.063 1.00 91.75 77 ARG A O 1
ATOM 586 N N . SER A 1 78 ? -5.510 -10.581 1.578 1.00 95.19 78 SER A N 1
ATOM 587 C CA . SER A 1 78 ? -4.305 -10.091 0.898 1.00 95.19 78 SER A CA 1
ATOM 588 C C . SER A 1 78 ? -3.804 -11.126 -0.102 1.00 95.19 78 SER A C 1
ATOM 590 O O . SER A 1 78 ? -3.710 -12.312 0.235 1.00 95.19 78 SER A O 1
ATOM 592 N N . HIS A 1 79 ? -3.491 -10.662 -1.311 1.00 97.25 79 HIS A N 1
ATOM 593 C CA . HIS A 1 79 ? -2.996 -11.439 -2.445 1.00 97.25 79 HIS A CA 1
ATOM 594 C C . HIS A 1 79 ? -1.501 -11.148 -2.642 1.00 97.25 79 HIS A C 1
ATOM 596 O O . HIS A 1 79 ? -1.171 -10.087 -3.181 1.00 97.25 79 HIS A O 1
ATOM 602 N N . PRO A 1 80 ? -0.603 -12.044 -2.193 1.00 96.94 80 PRO A N 1
ATOM 603 C CA . PRO A 1 80 ? 0.837 -11.899 -2.382 1.00 96.94 80 PRO A CA 1
ATOM 604 C C . PRO A 1 80 ? 1.209 -12.195 -3.838 1.00 96.94 80 PRO A C 1
ATOM 606 O O . PRO A 1 80 ? 0.939 -13.286 -4.344 1.00 96.94 80 PRO A O 1
ATOM 609 N N . VAL A 1 81 ? 1.840 -11.238 -4.518 1.00 95.62 81 VAL A N 1
ATOM 610 C CA . VAL A 1 81 ? 2.307 -11.391 -5.902 1.00 95.62 81 VAL A CA 1
ATOM 611 C C . VAL A 1 81 ? 3.758 -10.951 -5.997 1.00 95.62 81 VAL A C 1
ATOM 613 O O . VAL A 1 81 ? 4.089 -9.804 -5.698 1.00 95.62 81 VAL A O 1
ATOM 616 N N . ASP A 1 82 ? 4.625 -11.832 -6.483 1.00 92.56 82 ASP A N 1
ATOM 617 C CA . ASP A 1 82 ? 6.043 -11.531 -6.668 1.00 92.56 82 ASP A CA 1
ATOM 618 C C . ASP A 1 82 ? 6.594 -12.255 -7.902 1.00 92.56 82 ASP A C 1
ATOM 620 O O . ASP A 1 82 ? 6.094 -13.303 -8.304 1.00 92.56 82 ASP A O 1
ATOM 624 N N . ASN A 1 83 ? 7.623 -11.698 -8.535 1.00 87.44 83 ASN A N 1
ATOM 625 C CA . ASN A 1 83 ? 8.236 -12.292 -9.725 1.00 87.44 83 ASN A CA 1
ATOM 626 C C . ASN A 1 83 ? 9.442 -13.191 -9.397 1.00 87.44 83 ASN A C 1
ATOM 628 O O . ASN A 1 83 ? 10.056 -13.730 -10.318 1.00 87.44 83 ASN A O 1
ATOM 632 N N . MET A 1 84 ? 9.780 -13.344 -8.113 1.00 84.50 84 MET A N 1
ATOM 633 C CA . MET A 1 84 ? 10.869 -14.166 -7.582 1.00 84.50 84 MET A CA 1
ATOM 634 C C . MET A 1 84 ? 12.246 -13.829 -8.170 1.00 84.50 84 MET A C 1
ATOM 636 O O . MET A 1 84 ? 13.134 -14.679 -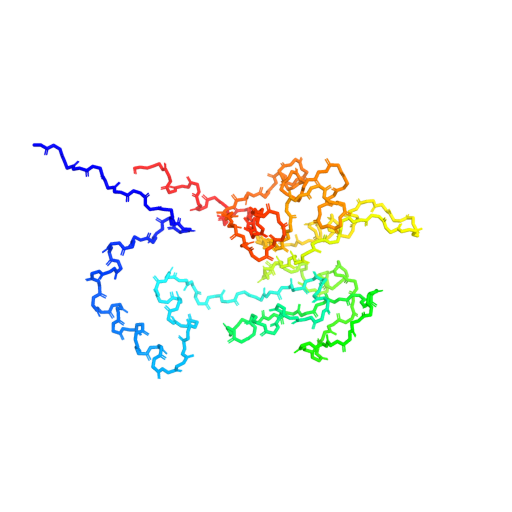8.204 1.00 84.50 84 MET A O 1
ATOM 640 N N . GLN A 1 85 ? 12.459 -12.581 -8.615 1.00 78.38 85 GLN A N 1
ATOM 641 C CA . GLN A 1 85 ? 13.781 -12.128 -9.074 1.00 78.38 85 GLN A CA 1
ATOM 642 C C . GLN A 1 85 ? 14.827 -12.138 -7.950 1.00 78.38 85 GLN A C 1
ATOM 644 O O . GLN A 1 85 ? 16.018 -12.293 -8.217 1.00 78.38 85 GLN A O 1
ATOM 649 N N . SER A 1 86 ? 14.384 -12.002 -6.700 1.00 72.38 86 SER A N 1
ATOM 650 C CA . SER A 1 86 ? 15.225 -12.089 -5.508 1.00 72.38 86 SER A CA 1
ATOM 651 C C . SER A 1 86 ? 14.966 -13.403 -4.778 1.00 72.38 86 SER A C 1
ATOM 653 O O . SER A 1 86 ? 13.821 -13.753 -4.505 1.00 72.38 86 SER A O 1
ATOM 655 N N . ALA A 1 87 ? 16.035 -14.118 -4.421 1.00 72.94 87 ALA A N 1
ATOM 656 C CA . ALA A 1 87 ? 15.932 -15.327 -3.612 1.00 72.94 87 ALA A CA 1
ATOM 657 C C . ALA A 1 87 ? 15.792 -14.972 -2.123 1.00 72.94 87 ALA A C 1
ATOM 659 O O . ALA A 1 87 ? 16.640 -14.278 -1.555 1.00 72.94 87 ALA A O 1
ATOM 660 N N . TRP A 1 88 ? 14.754 -15.497 -1.474 1.00 71.31 88 TRP A N 1
ATOM 661 C CA . TRP A 1 88 ? 14.499 -15.307 -0.046 1.00 71.31 88 TRP A CA 1
ATOM 662 C C . TRP A 1 88 ? 14.793 -16.591 0.729 1.00 71.31 88 TRP A C 1
ATOM 664 O O . TRP A 1 88 ? 14.497 -17.689 0.269 1.00 71.31 88 TRP A O 1
ATOM 674 N N . ARG A 1 89 ? 15.380 -16.463 1.925 1.00 65.12 89 ARG A N 1
ATOM 675 C CA . ARG A 1 89 ? 15.703 -17.623 2.779 1.00 65.12 89 ARG A CA 1
ATOM 676 C C . ARG A 1 89 ? 14.516 -18.123 3.607 1.00 65.12 89 ARG A C 1
ATOM 678 O O . ARG A 1 89 ? 14.550 -19.254 4.072 1.00 65.12 89 ARG A O 1
ATOM 685 N N . VAL A 1 90 ? 13.511 -17.275 3.820 1.00 84.12 90 VAL A N 1
ATOM 686 C CA . VAL A 1 90 ? 12.307 -17.565 4.611 1.00 84.12 90 VAL A CA 1
ATOM 687 C C . VAL A 1 90 ? 11.124 -16.930 3.897 1.00 84.12 90 VAL A C 1
ATOM 689 O O . VAL A 1 90 ? 11.204 -15.741 3.592 1.00 84.12 90 VAL A O 1
ATOM 692 N N . SER A 1 91 ? 10.059 -17.702 3.676 1.00 89.81 91 SER A N 1
ATOM 693 C CA . SER A 1 91 ? 8.755 -17.236 3.189 1.00 89.81 91 SER A CA 1
ATOM 694 C C . SER A 1 91 ? 7.730 -17.349 4.315 1.00 89.81 91 SER A C 1
ATOM 696 O O . SER A 1 91 ? 7.693 -18.361 5.010 1.00 89.81 91 SER A O 1
ATOM 698 N N . TRP A 1 92 ? 6.925 -16.306 4.510 1.00 94.75 92 TRP A N 1
ATOM 699 C CA . TRP A 1 92 ? 5.899 -16.238 5.562 1.00 94.75 92 TRP A CA 1
ATOM 700 C C . TRP A 1 92 ? 4.549 -16.795 5.119 1.00 94.75 92 TRP A C 1
ATOM 702 O O . TRP A 1 92 ? 3.706 -17.110 5.953 1.00 94.75 92 TRP A O 1
ATOM 712 N N . VAL A 1 93 ? 4.355 -16.898 3.808 1.00 94.62 93 VAL A N 1
ATOM 713 C CA . VAL A 1 93 ? 3.186 -17.498 3.170 1.00 94.62 93 VAL A CA 1
ATOM 714 C C . VAL A 1 93 ? 3.666 -18.441 2.072 1.00 94.62 93 VAL A C 1
ATOM 716 O O . VAL A 1 93 ? 4.729 -18.228 1.480 1.00 94.62 93 VAL A O 1
ATOM 719 N N . ASP A 1 94 ? 2.908 -19.500 1.833 1.00 93.69 94 ASP A N 1
ATOM 720 C CA . ASP A 1 94 ? 3.205 -20.553 0.860 1.00 93.69 94 ASP A CA 1
ATOM 721 C C . ASP A 1 94 ? 2.453 -20.374 -0.470 1.00 93.69 94 ASP A C 1
ATOM 723 O O . ASP A 1 94 ? 2.761 -21.051 -1.448 1.00 93.69 94 ASP A O 1
ATOM 727 N N . ASP A 1 95 ? 1.520 -19.423 -0.530 1.00 95.56 95 ASP A N 1
ATOM 728 C CA . ASP A 1 95 ? 0.617 -19.175 -1.655 1.00 95.56 95 ASP A CA 1
ATOM 729 C C . ASP A 1 95 ? 0.976 -17.931 -2.488 1.00 95.56 95 ASP A C 1
ATOM 731 O O . ASP A 1 95 ? 0.124 -17.383 -3.190 1.00 95.56 95 ASP A O 1
ATOM 735 N N . THR A 1 96 ? 2.235 -17.475 -2.444 1.00 95.44 96 THR A N 1
ATOM 736 C CA . THR A 1 96 ? 2.697 -16.355 -3.281 1.00 95.44 96 THR A CA 1
ATOM 737 C C . THR A 1 96 ? 2.503 -16.658 -4.764 1.00 95.44 96 THR A C 1
ATOM 739 O O . THR A 1 96 ? 3.084 -17.598 -5.313 1.00 95.44 96 THR A O 1
ATOM 742 N N . VAL A 1 97 ? 1.726 -15.817 -5.447 1.00 95.94 97 VAL A N 1
ATOM 743 C CA . VAL A 1 97 ? 1.491 -15.934 -6.885 1.00 95.94 97 VAL A CA 1
ATOM 744 C C . VAL A 1 97 ? 2.730 -15.457 -7.633 1.00 95.94 97 VAL A C 1
ATOM 746 O O . VAL A 1 97 ? 3.077 -14.276 -7.602 1.00 95.94 97 VAL A O 1
ATOM 749 N N . ILE A 1 98 ? 3.375 -16.375 -8.354 1.00 93.56 98 ILE A N 1
ATOM 750 C CA . ILE A 1 98 ? 4.557 -16.059 -9.158 1.00 93.56 98 ILE A CA 1
ATOM 751 C C . ILE A 1 98 ? 4.117 -15.392 -10.467 1.00 93.56 98 ILE A C 1
ATOM 753 O O . ILE A 1 98 ? 3.709 -16.060 -11.420 1.00 93.56 98 ILE A O 1
ATOM 757 N N . SER A 1 99 ? 4.172 -14.061 -10.522 1.00 92.69 99 SER A N 1
ATOM 758 C CA . SER A 1 99 ? 3.780 -13.288 -11.704 1.00 92.69 99 SER A CA 1
ATOM 759 C C . SER A 1 99 ? 4.445 -11.914 -11.747 1.00 92.69 99 SER A C 1
ATOM 761 O O . SER A 1 99 ? 4.780 -11.319 -10.728 1.00 92.69 99 SER A O 1
ATOM 763 N N . ASP A 1 100 ? 4.553 -11.358 -12.956 1.00 90.94 100 ASP A N 1
ATOM 764 C CA . ASP A 1 100 ? 4.660 -9.909 -13.115 1.00 90.94 100 ASP A CA 1
ATOM 765 C C . ASP A 1 100 ? 3.393 -9.234 -12.559 1.00 90.94 100 ASP A C 1
ATOM 767 O O . ASP A 1 100 ? 2.270 -9.685 -12.821 1.00 90.94 100 ASP A O 1
ATOM 771 N N . GLY A 1 101 ? 3.566 -8.159 -11.792 1.00 91.62 101 GLY A N 1
ATOM 772 C CA . GLY A 1 101 ? 2.461 -7.497 -11.103 1.00 91.62 101 GLY A CA 1
ATOM 773 C C . GLY A 1 101 ? 1.477 -6.801 -12.049 1.00 91.62 101 GLY A C 1
ATOM 774 O O . GLY A 1 101 ? 0.269 -6.858 -11.827 1.00 91.62 101 GLY A O 1
ATOM 775 N N . VAL A 1 102 ? 1.952 -6.203 -13.150 1.00 94.25 102 VAL A N 1
ATOM 776 C CA . VAL A 1 102 ? 1.070 -5.572 -14.152 1.00 94.25 102 VAL A CA 1
ATOM 777 C C . VAL A 1 102 ? 0.233 -6.635 -14.856 1.00 94.25 102 VAL A C 1
ATOM 779 O O . VAL A 1 102 ? -0.970 -6.447 -15.061 1.00 94.25 102 VAL A O 1
ATOM 782 N N . LYS A 1 103 ? 0.851 -7.765 -15.212 1.00 95.56 103 LYS A N 1
ATOM 783 C CA . LYS A 1 103 ? 0.149 -8.924 -15.769 1.00 95.56 103 LYS A CA 1
ATOM 784 C C . LYS A 1 103 ? -0.927 -9.430 -14.809 1.00 95.56 103 LYS A C 1
ATOM 786 O O . LYS A 1 103 ? -2.059 -9.628 -15.245 1.00 95.56 103 LYS A O 1
ATOM 791 N N . TRP A 1 104 ? -0.593 -9.592 -13.529 1.00 96.94 104 TRP A N 1
ATOM 792 C CA . TRP A 1 104 ? -1.538 -10.068 -12.520 1.00 96.94 104 TRP A CA 1
ATOM 793 C C . TRP A 1 104 ? -2.718 -9.106 -12.353 1.00 96.94 104 TRP A C 1
ATOM 795 O O . TRP A 1 104 ? -3.866 -9.537 -12.425 1.00 96.94 104 TRP A O 1
ATOM 805 N N . LEU A 1 105 ? -2.468 -7.793 -12.250 1.00 97.12 105 LEU A N 1
ATOM 806 C CA . LEU A 1 105 ? -3.535 -6.790 -12.152 1.00 97.12 105 LEU A CA 1
ATOM 807 C C . LEU A 1 105 ? -4.496 -6.862 -13.341 1.00 97.12 105 LEU A C 1
ATOM 809 O O . LEU A 1 105 ? -5.706 -6.855 -13.145 1.00 97.12 105 LEU A O 1
ATOM 813 N N . LYS A 1 106 ? -3.990 -6.974 -14.574 1.00 96.56 106 LYS A N 1
ATOM 814 C CA . LYS A 1 106 ? -4.839 -7.085 -15.776 1.00 96.56 106 LYS A CA 1
ATOM 815 C C . LYS A 1 106 ? -5.761 -8.308 -15.747 1.00 96.56 106 LYS A C 1
ATOM 817 O O . LYS A 1 106 ? -6.865 -8.233 -16.270 1.00 96.56 106 LYS A O 1
ATOM 822 N N . GLN A 1 107 ? -5.330 -9.406 -15.129 1.00 97.12 107 GLN A N 1
ATOM 823 C CA . GLN A 1 107 ? -6.146 -10.614 -14.956 1.00 97.12 107 GLN A CA 1
ATOM 824 C C . GLN A 1 107 ? -7.226 -10.461 -13.871 1.00 97.12 107 GLN A C 1
ATOM 826 O O . GLN A 1 107 ? -8.151 -11.263 -13.828 1.00 97.12 107 GLN A O 1
ATOM 831 N N . HIS A 1 108 ? -7.137 -9.419 -13.041 1.00 96.94 108 HIS A N 1
ATOM 832 C CA . HIS A 1 108 ? -8.042 -9.133 -11.925 1.00 96.94 108 HIS A CA 1
ATOM 833 C C . HIS A 1 108 ? -8.738 -7.778 -12.110 1.00 96.94 108 HIS A C 1
ATOM 835 O O . HIS A 1 108 ? -8.800 -6.966 -11.188 1.00 96.94 108 HIS A O 1
ATOM 841 N N . GLU A 1 109 ? -9.204 -7.495 -13.332 1.00 96.88 109 GLU A N 1
ATOM 842 C CA . GLU A 1 109 ? -9.908 -6.248 -13.682 1.00 96.88 109 GLU A CA 1
ATOM 843 C C . GLU A 1 109 ? -9.115 -4.985 -13.303 1.00 96.88 109 GLU A C 1
ATOM 845 O O . GLU A 1 109 ? -9.644 -4.011 -12.759 1.00 96.88 109 GLU A O 1
ATOM 850 N N . ASN A 1 110 ? -7.801 -5.026 -13.529 1.00 96.94 110 ASN A N 1
ATOM 851 C CA . ASN A 1 110 ? -6.858 -3.979 -13.143 1.00 96.94 110 ASN A CA 1
ATOM 852 C C . ASN A 1 110 ? -6.843 -3.680 -11.629 1.00 96.94 110 ASN A C 1
ATOM 854 O O . ASN A 1 110 ? -6.388 -2.615 -11.219 1.00 96.94 110 ASN A O 1
ATOM 858 N N . GLY A 1 111 ? -7.326 -4.590 -10.779 1.00 95.38 111 GLY A N 1
ATOM 859 C CA . GLY A 1 111 ? -7.423 -4.396 -9.331 1.00 95.38 111 GLY A CA 1
ATOM 860 C C . GLY A 1 111 ? -8.451 -3.336 -8.925 1.00 95.38 111 GLY A C 1
ATOM 861 O O . GLY A 1 111 ? -8.298 -2.713 -7.878 1.00 95.38 111 GLY A O 1
ATOM 862 N N . LYS A 1 112 ? -9.485 -3.088 -9.742 1.00 94.06 112 LYS A N 1
ATOM 863 C CA . LYS A 1 112 ? -10.453 -1.992 -9.539 1.00 94.06 112 LYS A CA 1
ATOM 864 C C . LYS A 1 112 ? -11.095 -1.970 -8.144 1.00 94.06 112 LYS A C 1
ATOM 866 O O . LYS A 1 112 ? -11.297 -0.895 -7.590 1.00 94.06 112 LYS A O 1
ATOM 871 N N . GLN A 1 113 ? -11.365 -3.145 -7.579 1.00 91.50 113 GLN A N 1
ATOM 872 C CA . GLN A 1 113 ? -12.016 -3.307 -6.271 1.00 91.50 113 GLN A CA 1
ATOM 873 C C . GLN A 1 113 ? -11.032 -3.560 -5.118 1.00 91.50 113 GLN A C 1
ATOM 875 O O . GLN A 1 113 ? -11.451 -3.899 -4.013 1.00 91.50 113 GLN A O 1
ATOM 880 N N . MET A 1 114 ? -9.731 -3.414 -5.365 1.00 95.12 114 MET A N 1
ATOM 881 C CA . MET A 1 114 ? -8.674 -3.714 -4.401 1.00 95.12 114 MET A CA 1
ATOM 882 C C . MET A 1 114 ? -8.059 -2.430 -3.830 1.00 95.12 114 MET A C 1
ATOM 884 O O . MET A 1 114 ? -8.408 -1.315 -4.225 1.00 95.12 114 MET A O 1
ATOM 888 N N . VAL A 1 115 ? -7.160 -2.596 -2.867 1.00 95.00 115 VAL A N 1
ATOM 889 C CA . VAL A 1 115 ? -6.144 -1.623 -2.466 1.00 95.00 115 VAL A CA 1
ATOM 890 C C . VAL A 1 115 ? -4.812 -2.126 -3.003 1.00 95.00 115 VAL A C 1
ATOM 892 O O . VAL A 1 115 ? -4.433 -3.266 -2.742 1.00 95.00 115 VAL A O 1
ATOM 895 N N . LEU A 1 116 ? -4.086 -1.287 -3.737 1.00 96.75 116 LEU A N 1
ATOM 896 C CA . LEU A 1 116 ? -2.732 -1.616 -4.166 1.00 96.75 116 LEU A CA 1
ATOM 897 C C . LEU A 1 116 ? -1.767 -1.306 -3.023 1.00 96.75 116 LEU A C 1
ATOM 899 O O . LEU A 1 116 ? -1.656 -0.149 -2.614 1.00 96.75 116 LEU A O 1
ATOM 903 N N . LEU A 1 117 ? -1.069 -2.322 -2.527 1.00 95.81 117 LEU A N 1
ATOM 904 C CA . LEU A 1 117 ? -0.012 -2.184 -1.538 1.00 95.81 117 LEU A CA 1
ATOM 905 C C . LEU A 1 117 ? 1.347 -2.276 -2.237 1.00 95.81 117 LEU A C 1
ATOM 907 O O . LEU A 1 117 ? 1.637 -3.245 -2.933 1.00 95.81 117 LEU A O 1
ATOM 911 N N . LEU A 1 118 ? 2.167 -1.245 -2.044 1.00 92.12 118 LEU A N 1
ATOM 912 C CA . LEU A 1 118 ? 3.526 -1.147 -2.563 1.00 92.12 118 LEU A CA 1
ATOM 913 C C . LEU A 1 118 ? 4.486 -1.011 -1.388 1.00 92.12 118 LEU A C 1
ATOM 915 O O . LEU A 1 118 ? 4.748 0.099 -0.913 1.00 92.12 118 LEU A O 1
ATOM 919 N N . VAL A 1 119 ? 5.003 -2.140 -0.915 1.00 88.25 119 VAL A N 1
ATOM 920 C CA . VAL A 1 119 ? 6.051 -2.152 0.104 1.00 88.25 119 VAL A CA 1
ATOM 921 C C . VAL A 1 119 ? 7.413 -2.138 -0.580 1.00 88.25 119 VAL A C 1
ATOM 923 O O . VAL A 1 119 ? 7.664 -2.954 -1.456 1.00 88.25 119 VAL A O 1
ATOM 926 N N . TYR A 1 120 ? 8.291 -1.215 -0.184 1.00 81.62 120 TYR A N 1
ATOM 927 C CA . TYR A 1 120 ? 9.614 -1.012 -0.786 1.00 81.62 120 TYR A CA 1
ATOM 928 C C . TYR A 1 120 ? 9.548 -0.950 -2.324 1.00 81.62 120 TYR A C 1
ATOM 930 O O . TYR A 1 120 ? 10.110 -1.817 -2.996 1.00 81.62 120 TYR A O 1
ATOM 938 N N . PRO A 1 121 ? 8.847 0.049 -2.900 1.00 76.19 121 PRO A N 1
ATOM 939 C CA . PRO A 1 121 ? 8.599 0.101 -4.336 1.00 76.19 121 PRO A CA 1
ATOM 940 C C . PRO A 1 121 ? 9.902 -0.029 -5.128 1.00 76.19 121 PRO A C 1
ATOM 942 O O . PRO A 1 121 ? 10.868 0.702 -4.899 1.00 76.19 121 PRO A O 1
ATOM 945 N N . VAL A 1 122 ? 9.920 -0.976 -6.069 1.00 73.19 122 VAL A N 1
ATOM 946 C CA . VAL A 1 122 ? 11.092 -1.244 -6.903 1.00 73.19 122 VAL A CA 1
ATOM 947 C C . VAL A 1 122 ? 11.209 -0.138 -7.945 1.00 73.19 122 VAL A C 1
ATOM 949 O O . VAL A 1 122 ? 10.402 -0.027 -8.877 1.00 73.19 122 VAL A O 1
ATOM 952 N N . VAL A 1 123 ? 12.214 0.710 -7.756 1.00 65.25 123 VAL A N 1
ATOM 953 C CA . VAL A 1 123 ? 12.406 1.955 -8.514 1.00 65.25 123 VAL A CA 1
ATOM 954 C C . VAL A 1 123 ? 13.755 2.033 -9.231 1.00 65.25 123 VAL A C 1
ATOM 956 O O . VAL A 1 123 ? 13.947 2.901 -10.079 1.00 65.25 123 VAL A O 1
ATOM 959 N N . GLY A 1 124 ? 14.664 1.091 -8.977 1.00 61.47 124 GLY A N 1
ATOM 960 C CA . GLY A 1 124 ? 15.926 0.983 -9.707 1.00 61.47 124 GLY A CA 1
ATOM 961 C C . GLY A 1 124 ? 15.741 0.482 -11.145 1.00 61.47 124 GLY A C 1
ATOM 962 O O . GLY A 1 124 ? 14.913 -0.386 -11.418 1.00 61.47 124 GLY A O 1
ATOM 963 N N . GLY A 1 125 ? 16.541 1.007 -12.076 1.00 55.44 125 GLY A N 1
ATOM 964 C CA . GLY A 1 125 ? 16.824 0.327 -13.341 1.00 55.44 125 GLY A CA 1
ATOM 965 C C . GLY A 1 125 ? 17.903 -0.721 -13.080 1.00 55.44 125 GLY A C 1
ATOM 966 O O . GLY A 1 125 ? 18.996 -0.370 -12.640 1.00 55.44 125 GLY A O 1
ATOM 967 N N . GLY A 1 126 ? 17.599 -2.006 -13.262 1.00 51.81 126 GLY A N 1
ATOM 968 C CA . GLY A 1 126 ? 18.574 -3.069 -13.004 1.00 51.81 126 GLY A CA 1
ATOM 969 C C . GLY A 1 126 ? 19.845 -2.924 -13.852 1.00 51.81 126 GLY A C 1
ATOM 970 O O . GLY A 1 126 ? 19.825 -2.336 -14.935 1.00 51.81 126 GLY A O 1
ATOM 971 N N . THR A 1 127 ? 20.937 -3.553 -13.409 1.00 44.19 127 THR A N 1
ATOM 972 C CA . THR A 1 127 ? 22.212 -3.701 -14.146 1.00 44.19 127 THR A CA 1
ATOM 973 C C . THR A 1 127 ? 22.068 -4.374 -15.523 1.00 44.19 127 THR A C 1
ATOM 975 O O . THR A 1 127 ? 23.020 -4.383 -16.296 1.00 44.19 127 THR A O 1
ATOM 978 N N . GLY A 1 128 ? 20.881 -4.900 -15.851 1.00 46.66 128 GLY A N 1
ATOM 979 C CA . GLY A 1 128 ? 20.507 -5.482 -17.143 1.00 46.66 128 GLY A CA 1
ATOM 980 C C . GLY A 1 128 ? 19.787 -4.543 -18.127 1.00 46.66 128 GLY A C 1
ATOM 981 O O . GLY A 1 128 ? 19.206 -5.038 -19.086 1.00 46.66 128 GLY A O 1
ATOM 982 N N . GLY A 1 129 ? 19.786 -3.219 -17.914 1.00 47.03 129 GLY A N 1
ATOM 983 C CA . GLY A 1 129 ? 19.316 -2.253 -18.925 1.00 47.03 129 GLY A CA 1
ATOM 984 C C . GLY A 1 129 ? 17.820 -1.908 -18.895 1.00 47.03 129 GLY A C 1
ATOM 985 O O . GLY A 1 129 ? 17.255 -1.534 -19.920 1.00 47.03 129 GLY A O 1
ATOM 986 N N . GLY A 1 130 ? 17.165 -2.011 -17.735 1.00 58.53 130 GLY A N 1
ATOM 987 C CA . GLY A 1 130 ? 15.775 -1.568 -17.567 1.00 58.53 130 GLY A CA 1
ATOM 988 C C . GLY A 1 130 ? 15.644 -0.048 -17.402 1.00 58.53 130 GLY A C 1
ATOM 989 O O . GLY A 1 130 ? 16.505 0.593 -16.801 1.00 58.53 130 GLY A O 1
ATOM 990 N N . THR A 1 131 ? 14.548 0.538 -17.896 1.00 65.62 131 THR A N 1
ATOM 991 C CA . THR A 1 131 ? 14.222 1.953 -17.648 1.00 65.62 131 THR A CA 1
ATOM 992 C C . THR A 1 131 ? 13.972 2.185 -16.158 1.00 65.62 131 THR A C 1
ATOM 994 O O . THR A 1 131 ? 13.237 1.433 -15.516 1.00 65.62 131 THR A O 1
ATOM 997 N N . GLU A 1 132 ? 14.570 3.239 -15.605 1.00 73.44 132 GLU A N 1
ATOM 998 C CA . GLU A 1 132 ? 14.442 3.590 -14.192 1.00 73.44 132 GLU A CA 1
ATOM 999 C C . GLU A 1 132 ? 12.972 3.703 -13.757 1.00 73.44 132 GLU A C 1
ATOM 1001 O O . GLU A 1 132 ? 12.165 4.432 -14.351 1.00 73.44 132 GLU A O 1
ATOM 1006 N N . GLY A 1 133 ? 12.620 2.956 -12.710 1.00 76.94 133 GLY A N 1
ATOM 1007 C CA . GLY A 1 133 ? 11.281 2.962 -12.144 1.00 76.94 133 GLY A CA 1
ATOM 1008 C C . GLY A 1 133 ? 10.198 2.305 -12.993 1.00 76.94 133 GLY A C 1
ATOM 1009 O O . GLY A 1 133 ? 9.026 2.440 -12.647 1.00 76.94 133 GLY A O 1
ATOM 1010 N N . ALA A 1 134 ? 10.543 1.606 -14.082 1.00 81.69 134 ALA A N 1
ATOM 1011 C CA . ALA A 1 134 ? 9.567 1.037 -15.015 1.00 81.69 134 ALA A CA 1
ATOM 1012 C C . ALA A 1 134 ? 8.531 0.132 -14.335 1.00 81.69 134 ALA A C 1
ATOM 1014 O O . ALA A 1 134 ? 7.353 0.200 -14.678 1.00 81.69 134 ALA A O 1
ATOM 1015 N N . PHE A 1 135 ? 8.952 -0.666 -13.351 1.00 83.75 135 PHE A N 1
ATOM 1016 C CA . PHE A 1 135 ? 8.054 -1.542 -12.600 1.00 83.75 135 PHE A CA 1
ATOM 1017 C C . PHE A 1 135 ? 7.003 -0.745 -11.818 1.00 83.75 135 PHE A C 1
ATOM 1019 O O . PHE A 1 135 ? 5.809 -0.862 -12.089 1.00 83.75 135 PHE A O 1
ATOM 1026 N N . THR A 1 136 ? 7.441 0.128 -10.904 1.00 87.50 136 THR A N 1
ATOM 1027 C CA . THR A 1 136 ? 6.534 0.949 -10.087 1.00 87.50 136 THR A CA 1
ATOM 1028 C C . 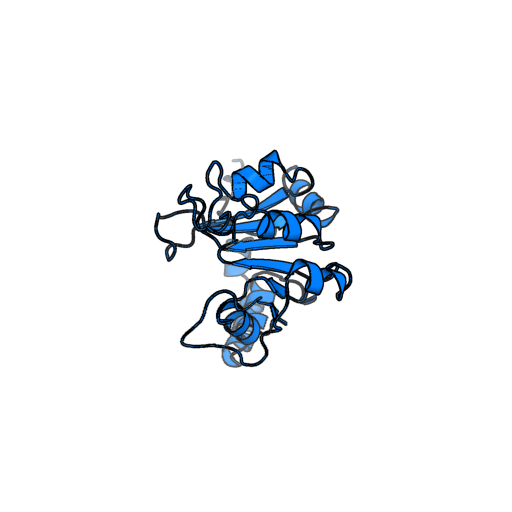THR A 1 136 ? 5.660 1.860 -10.954 1.00 87.50 136 THR A C 1
ATOM 1030 O O . THR A 1 136 ? 4.448 1.926 -10.752 1.00 87.50 136 THR A O 1
ATOM 1033 N N . LYS A 1 137 ? 6.233 2.511 -11.976 1.00 90.56 137 LYS A N 1
ATOM 1034 C CA . LYS A 1 137 ? 5.482 3.355 -12.922 1.00 90.56 137 LYS A CA 1
ATOM 1035 C C . LYS A 1 137 ? 4.428 2.551 -13.681 1.00 90.56 137 LYS A C 1
ATOM 1037 O O . LYS A 1 137 ? 3.277 2.971 -13.776 1.00 90.56 137 LYS A O 1
ATOM 1042 N N . GLY A 1 138 ? 4.808 1.379 -14.188 1.00 91.69 138 GLY A N 1
ATOM 1043 C CA . GLY A 1 138 ? 3.914 0.462 -14.888 1.00 91.69 138 GLY A CA 1
ATOM 1044 C C . GLY A 1 138 ? 2.747 0.011 -14.015 1.00 91.69 138 GLY A C 1
ATOM 1045 O O . GLY A 1 138 ? 1.607 0.037 -14.475 1.00 91.69 138 GLY A O 1
ATOM 1046 N N . LEU A 1 139 ? 3.007 -0.326 -12.749 1.00 92.62 139 LEU A N 1
ATOM 1047 C CA . LEU A 1 139 ? 1.973 -0.712 -11.787 1.00 92.62 139 LEU A CA 1
ATOM 1048 C C . LEU A 1 139 ? 0.994 0.417 -11.492 1.00 92.62 139 LEU A C 1
ATOM 1050 O O . LEU A 1 139 ? -0.210 0.216 -11.629 1.00 92.62 139 LEU A O 1
ATOM 1054 N N . VAL A 1 140 ? 1.492 1.603 -11.136 1.00 94.44 140 VAL A N 1
ATOM 1055 C CA . VAL A 1 140 ? 0.631 2.755 -10.822 1.00 94.44 140 VAL A CA 1
ATOM 1056 C C . VAL A 1 140 ? -0.249 3.123 -12.022 1.00 94.44 140 VAL A C 1
ATOM 1058 O O . VAL A 1 140 ? -1.432 3.410 -11.847 1.00 94.44 140 VAL A O 1
ATOM 1061 N N . ASN A 1 141 ? 0.289 3.042 -13.243 1.00 94.94 141 ASN A N 1
ATOM 1062 C CA . ASN A 1 141 ? -0.463 3.317 -14.470 1.00 94.94 141 ASN A CA 1
ATOM 1063 C C . ASN A 1 141 ? -1.478 2.216 -14.818 1.00 94.94 141 ASN A C 1
ATOM 1065 O O . ASN A 1 141 ? -2.560 2.516 -15.319 1.00 94.94 141 ASN A O 1
ATOM 1069 N N . ALA A 1 142 ? -1.139 0.947 -14.582 1.00 95.94 142 ALA A N 1
ATOM 1070 C CA . ALA A 1 142 ? -2.012 -0.188 -14.877 1.00 95.94 142 ALA A CA 1
ATOM 1071 C C . ALA A 1 142 ? -3.121 -0.383 -13.835 1.00 95.94 142 ALA A C 1
ATOM 1073 O O . ALA A 1 142 ? -4.113 -1.053 -14.128 1.00 95.94 142 ALA A O 1
ATOM 1074 N N . TYR A 1 143 ? -2.950 0.162 -12.632 1.00 97.56 143 TYR A N 1
ATOM 1075 C CA . TYR A 1 143 ? -3.892 0.012 -11.537 1.00 97.56 143 TYR A CA 1
ATOM 1076 C C . TYR A 1 143 ? -5.186 0.800 -11.783 1.00 97.56 143 TYR A C 1
ATOM 1078 O O . TYR A 1 143 ? -5.202 2.021 -11.961 1.00 97.56 143 TYR A O 1
ATOM 1086 N N . GLY A 1 144 ? -6.298 0.070 -11.788 1.00 96.19 144 GLY A N 1
ATOM 1087 C CA . GLY A 1 144 ? -7.660 0.542 -12.015 1.00 96.19 144 GLY A CA 1
ATOM 1088 C C . GLY A 1 144 ? -8.394 0.956 -10.740 1.00 96.19 144 GLY A C 1
ATOM 1089 O O . GLY A 1 144 ? -9.394 1.664 -10.840 1.00 96.19 144 GLY A O 1
ATOM 1090 N N . GLY A 1 145 ? -7.895 0.583 -9.558 1.00 94.81 145 GLY A N 1
ATOM 1091 C CA . GLY A 1 145 ? -8.519 0.923 -8.276 1.00 94.81 145 GLY A CA 1
ATOM 1092 C C . GLY A 1 145 ? -8.355 2.388 -7.875 1.00 94.81 145 GLY A C 1
ATOM 1093 O O . GLY A 1 145 ? -7.831 3.211 -8.629 1.00 94.81 145 GLY A O 1
ATOM 1094 N N . ASP A 1 146 ? -8.841 2.739 -6.689 1.00 94.38 146 ASP A N 1
ATOM 1095 C CA . ASP A 1 146 ? -8.919 4.133 -6.231 1.00 94.38 146 ASP A CA 1
ATOM 1096 C C . ASP A 1 146 ? -7.987 4.462 -5.057 1.00 94.38 146 ASP A C 1
ATOM 1098 O O . ASP A 1 146 ? -7.954 5.610 -4.632 1.00 94.38 146 ASP A O 1
ATOM 1102 N N . THR A 1 147 ? -7.268 3.470 -4.515 1.00 94.62 147 THR A N 1
ATOM 1103 C CA . THR A 1 147 ? -6.454 3.606 -3.297 1.00 94.62 147 THR A CA 1
ATOM 1104 C C . THR A 1 147 ? -5.124 2.877 -3.452 1.00 94.62 147 THR A C 1
ATOM 1106 O O . THR A 1 147 ? -5.114 1.685 -3.770 1.00 94.62 147 THR A O 1
ATOM 1109 N N . ILE A 1 148 ? -4.020 3.576 -3.198 1.00 95.69 148 ILE A N 1
ATOM 1110 C CA . ILE A 1 148 ? -2.663 3.020 -3.139 1.00 95.69 148 ILE A CA 1
ATOM 1111 C C . ILE A 1 148 ? -2.104 3.273 -1.741 1.00 95.69 148 ILE A C 1
ATOM 1113 O O . ILE A 1 148 ? -2.108 4.414 -1.281 1.00 95.69 148 ILE A O 1
ATOM 1117 N N . ALA A 1 149 ? -1.593 2.232 -1.093 1.00 94.25 149 ALA A N 1
ATOM 1118 C CA . ALA A 1 149 ? -0.774 2.335 0.106 1.00 94.25 149 ALA A CA 1
ATOM 1119 C C . ALA A 1 149 ? 0.692 2.101 -0.274 1.00 94.25 149 ALA A C 1
ATOM 1121 O O . ALA A 1 149 ? 1.056 1.034 -0.761 1.00 94.25 149 ALA A O 1
ATOM 1122 N N . VAL A 1 150 ? 1.535 3.106 -0.064 1.00 91.25 150 VAL A N 1
ATOM 1123 C CA . VAL A 1 150 ? 2.983 3.016 -0.254 1.00 91.25 150 VAL A CA 1
ATOM 1124 C C . VAL A 1 150 ? 3.630 2.897 1.115 1.00 91.25 150 VAL A C 1
ATOM 1126 O O . VAL A 1 150 ? 3.443 3.775 1.956 1.00 91.25 150 VAL A O 1
ATOM 1129 N N . VAL A 1 151 ? 4.412 1.837 1.313 1.00 88.19 151 VAL A N 1
ATOM 1130 C CA . VAL A 1 151 ? 5.200 1.607 2.526 1.00 88.19 151 VAL A CA 1
ATOM 1131 C C . VAL A 1 151 ? 6.675 1.541 2.149 1.00 88.19 151 VAL A C 1
ATOM 1133 O O . VAL A 1 151 ? 7.172 0.512 1.707 1.00 88.19 151 VAL A O 1
ATOM 1136 N N . GLY A 1 152 ? 7.401 2.642 2.260 1.00 78.88 152 GLY A N 1
ATOM 1137 C CA . GLY A 1 152 ? 8.762 2.726 1.737 1.00 78.88 152 GLY A CA 1
ATOM 1138 C C . GLY A 1 152 ? 9.482 3.973 2.209 1.00 78.88 152 GLY A C 1
ATOM 1139 O O . GLY A 1 152 ? 8.841 4.990 2.476 1.00 78.88 152 GLY A O 1
ATOM 1140 N N . THR A 1 153 ? 10.814 3.906 2.285 1.00 70.94 153 THR A N 1
ATOM 1141 C CA . THR A 1 153 ? 11.615 5.094 2.606 1.00 70.94 153 THR A CA 1
ATOM 1142 C C . THR A 1 153 ? 11.339 6.191 1.578 1.00 70.94 153 THR A C 1
ATOM 1144 O O . THR A 1 153 ? 11.190 5.925 0.386 1.00 70.94 153 THR A O 1
ATOM 1147 N N . GLN A 1 154 ? 11.290 7.438 2.037 1.00 70.44 154 GLN A N 1
ATOM 1148 C CA . GLN A 1 154 ? 11.128 8.611 1.171 1.00 70.44 154 GLN A CA 1
ATOM 1149 C C . GLN A 1 154 ? 12.445 9.356 0.991 1.00 70.44 154 GLN A C 1
ATOM 1151 O O . GLN A 1 154 ? 12.471 10.549 0.708 1.00 70.44 154 GLN A O 1
ATOM 1156 N N . ASN A 1 155 ? 13.554 8.642 1.145 1.00 68.62 155 ASN A N 1
ATOM 1157 C CA . ASN A 1 155 ? 14.875 9.176 0.881 1.00 68.62 155 ASN A CA 1
ATOM 1158 C C . ASN A 1 155 ? 15.293 8.905 -0.565 1.00 68.62 155 ASN A C 1
ATOM 1160 O O . ASN A 1 155 ? 14.791 8.015 -1.250 1.00 68.62 155 ASN A O 1
ATOM 1164 N N . ARG A 1 156 ? 16.256 9.694 -1.034 1.00 72.75 156 ARG A N 1
ATOM 1165 C CA . ARG A 1 156 ? 16.831 9.585 -2.381 1.00 72.75 156 ARG A CA 1
ATOM 1166 C C . ARG A 1 156 ? 17.949 8.535 -2.420 1.00 72.75 156 ARG A C 1
ATOM 1168 O O . ARG A 1 156 ? 19.017 8.781 -2.968 1.00 72.75 156 ARG A O 1
ATOM 1175 N N . ASN A 1 157 ? 17.736 7.387 -1.767 1.00 67.81 157 ASN A N 1
ATOM 1176 C CA . ASN A 1 157 ? 18.749 6.331 -1.647 1.00 67.81 157 ASN A CA 1
ATOM 1177 C C . ASN A 1 157 ? 18.958 5.532 -2.948 1.00 67.81 157 ASN A C 1
ATOM 1179 O O . ASN A 1 157 ? 19.922 4.776 -3.037 1.00 67.81 157 ASN A O 1
ATOM 1183 N N . GLY A 1 158 ? 18.063 5.670 -3.935 1.00 63.38 158 GLY A N 1
ATOM 1184 C CA . GLY A 1 158 ? 18.116 4.946 -5.207 1.00 63.38 158 GLY A CA 1
ATOM 1185 C C . GLY A 1 158 ? 17.733 3.462 -5.128 1.00 63.38 158 GLY A C 1
ATOM 1186 O O . GLY A 1 158 ? 17.821 2.767 -6.137 1.00 63.38 158 GLY A O 1
ATOM 1187 N N . TYR A 1 159 ? 17.335 2.964 -3.951 1.00 63.44 159 TYR A N 1
ATOM 1188 C CA . TYR A 1 159 ? 16.959 1.563 -3.719 1.00 63.44 159 TYR A CA 1
ATOM 1189 C C . TYR A 1 159 ? 15.438 1.404 -3.596 1.00 63.44 159 TYR A C 1
ATOM 1191 O O . TYR A 1 159 ? 14.845 0.521 -4.208 1.00 63.44 159 TYR A O 1
ATOM 1199 N N . THR A 1 160 ? 14.813 2.297 -2.829 1.00 64.69 160 THR A N 1
ATOM 1200 C CA . THR A 1 160 ? 13.367 2.331 -2.537 1.00 64.69 160 THR A CA 1
ATOM 1201 C C . THR A 1 160 ? 12.738 3.692 -2.856 1.00 64.69 160 THR A C 1
ATOM 1203 O O . THR A 1 160 ? 11.515 3.805 -2.907 1.00 64.69 160 THR A O 1
ATOM 1206 N N . GLY A 1 161 ? 13.568 4.709 -3.124 1.00 66.75 161 GLY A N 1
ATOM 1207 C CA . GLY A 1 161 ? 13.220 5.944 -3.838 1.00 66.75 161 GLY A CA 1
ATOM 1208 C C . GLY A 1 161 ? 13.918 5.994 -5.204 1.00 66.75 161 GLY A C 1
ATOM 1209 O O . GLY A 1 161 ? 14.962 5.360 -5.378 1.00 66.75 161 GLY A O 1
ATOM 1210 N N . PHE A 1 162 ? 13.333 6.690 -6.188 1.00 73.38 162 PHE A N 1
ATOM 1211 C CA . PHE A 1 162 ? 13.954 6.851 -7.511 1.00 73.38 162 PHE A CA 1
ATOM 1212 C C . PHE A 1 162 ? 15.314 7.562 -7.376 1.00 73.38 162 PHE A C 1
ATOM 1214 O O . PHE A 1 162 ? 15.633 8.154 -6.339 1.00 73.38 162 PHE A O 1
ATOM 1221 N N . LYS A 1 163 ? 16.140 7.509 -8.423 1.00 74.31 163 LYS A N 1
ATOM 1222 C CA . LYS A 1 163 ? 17.492 8.082 -8.409 1.00 74.31 163 LYS A CA 1
ATOM 1223 C C . LYS A 1 163 ? 17.464 9.598 -8.234 1.00 74.31 163 LYS A C 1
ATOM 1225 O O . LYS A 1 163 ? 18.315 10.147 -7.540 1.00 74.31 163 LYS A O 1
ATOM 1230 N N . ASP A 1 164 ? 16.514 10.267 -8.880 1.00 79.88 164 ASP A N 1
ATOM 1231 C CA . ASP A 1 164 ? 16.401 11.727 -8.922 1.00 79.88 164 ASP A CA 1
ATOM 1232 C C . ASP A 1 164 ? 15.249 12.285 -8.071 1.00 79.88 164 ASP A C 1
ATOM 1234 O O . ASP A 1 164 ? 15.207 13.492 -7.824 1.00 79.88 164 ASP A O 1
ATOM 1238 N N . LYS A 1 165 ? 14.325 11.433 -7.609 1.00 83.88 165 LYS A N 1
ATOM 1239 C CA . LYS A 1 165 ? 13.136 11.852 -6.858 1.00 83.88 165 LYS A CA 1
ATOM 1240 C C . LYS A 1 165 ? 12.622 10.802 -5.874 1.00 83.88 165 LYS A C 1
ATOM 1242 O O . LYS A 1 165 ? 12.862 9.606 -6.008 1.00 83.88 165 LYS A O 1
ATOM 1247 N N . THR A 1 166 ? 11.872 11.237 -4.876 1.00 85.19 166 THR A N 1
ATOM 1248 C CA . THR A 1 166 ? 11.182 10.343 -3.938 1.00 85.19 166 THR A CA 1
ATOM 1249 C C . THR A 1 166 ? 9.896 9.788 -4.553 1.00 85.19 166 THR A C 1
ATOM 1251 O O . THR A 1 166 ? 9.401 10.287 -5.567 1.00 85.19 166 THR A O 1
ATOM 1254 N N . MET A 1 167 ? 9.312 8.759 -3.931 1.00 85.88 167 MET A N 1
ATOM 1255 C CA . MET A 1 167 ? 8.000 8.261 -4.353 1.00 85.88 167 MET A CA 1
ATOM 1256 C C . MET A 1 167 ? 6.911 9.332 -4.180 1.00 85.88 167 MET A C 1
ATOM 1258 O O . MET A 1 167 ? 6.039 9.451 -5.037 1.00 85.88 167 MET A O 1
ATOM 1262 N N . ALA A 1 168 ? 6.986 10.160 -3.132 1.00 87.12 168 ALA A N 1
ATOM 1263 C CA . ALA A 1 168 ? 6.111 11.326 -2.988 1.00 87.12 168 ALA A CA 1
ATOM 1264 C C . ALA A 1 168 ? 6.263 12.340 -4.129 1.00 87.12 168 ALA A C 1
ATOM 1266 O O . ALA A 1 168 ? 5.256 12.747 -4.702 1.00 87.12 168 ALA A O 1
ATOM 1267 N N . GLU A 1 169 ? 7.493 12.716 -4.492 1.00 89.19 169 GLU A N 1
ATOM 1268 C CA . GLU A 1 169 ? 7.744 13.655 -5.597 1.00 89.19 169 GLU A CA 1
ATOM 1269 C C . GLU A 1 169 ? 7.256 13.087 -6.941 1.00 89.19 169 GLU A C 1
ATOM 1271 O O . GLU A 1 169 ? 6.723 13.826 -7.768 1.00 89.19 169 GLU A O 1
ATOM 1276 N N . TYR A 1 170 ? 7.398 11.775 -7.157 1.00 90.31 170 TYR A N 1
ATOM 1277 C CA . TYR A 1 170 ? 6.827 11.084 -8.315 1.00 90.31 170 TYR A CA 1
ATOM 1278 C C . TYR A 1 170 ? 5.295 11.161 -8.329 1.00 90.31 170 TYR A C 1
ATOM 1280 O O . TYR A 1 170 ? 4.714 11.566 -9.335 1.00 90.31 170 TYR A O 1
ATOM 1288 N N . MET A 1 171 ? 4.636 10.813 -7.219 1.00 92.31 171 MET A N 1
ATOM 1289 C CA . MET A 1 171 ? 3.173 10.844 -7.141 1.00 92.31 171 MET A CA 1
ATOM 1290 C C . MET A 1 171 ? 2.620 12.263 -7.341 1.00 92.31 171 MET A C 1
ATOM 1292 O O . MET A 1 171 ? 1.625 12.446 -8.033 1.00 92.31 171 MET A O 1
ATOM 1296 N N . GLU A 1 172 ? 3.286 13.277 -6.793 1.00 91.12 172 GLU A N 1
ATOM 1297 C CA . GLU A 1 172 ? 2.874 14.675 -6.936 1.00 91.12 172 GLU A CA 1
ATOM 1298 C C . GLU A 1 172 ? 3.038 15.195 -8.372 1.00 91.12 172 GLU A C 1
ATOM 1300 O O . GLU A 1 172 ? 2.130 15.825 -8.914 1.00 91.12 172 GLU A O 1
ATOM 1305 N N . ARG A 1 173 ? 4.187 14.938 -9.009 1.00 91.69 173 ARG A N 1
ATOM 1306 C CA . ARG A 1 173 ? 4.531 15.554 -10.303 1.00 91.69 173 ARG A CA 1
ATOM 1307 C C . ARG A 1 173 ? 4.026 14.772 -11.507 1.00 91.69 173 ARG A C 1
ATOM 1309 O O . ARG A 1 173 ? 3.728 15.369 -12.537 1.00 91.69 173 ARG A O 1
ATOM 1316 N N . GLU A 1 174 ? 3.978 13.447 -11.406 1.00 93.31 174 GLU A N 1
ATOM 1317 C CA . GLU A 1 174 ? 3.711 12.558 -12.544 1.00 93.31 174 GLU A CA 1
ATOM 1318 C C . GLU A 1 174 ? 2.346 11.864 -12.452 1.00 93.31 174 GLU A C 1
ATOM 1320 O O . GLU A 1 174 ? 1.895 11.273 -13.431 1.00 93.31 174 GLU A O 1
ATOM 1325 N N . GLN A 1 175 ? 1.659 11.945 -11.308 1.00 94.56 175 GLN A N 1
ATOM 1326 C CA . GLN A 1 175 ? 0.392 11.251 -11.061 1.00 94.56 175 GLN A CA 1
ATOM 1327 C C . GLN A 1 175 ? -0.711 12.213 -10.569 1.00 94.56 175 GLN A C 1
ATOM 1329 O O . GLN A 1 175 ? -1.339 11.956 -9.542 1.00 94.56 175 GLN A O 1
ATOM 1334 N N . PRO A 1 176 ? -1.049 13.282 -11.327 1.00 91.81 176 PRO A N 1
ATOM 1335 C CA . PRO A 1 176 ? -1.901 14.393 -10.866 1.00 91.81 176 PRO A CA 1
ATOM 1336 C C . PRO A 1 176 ? -3.346 14.005 -10.518 1.00 91.81 176 PRO A C 1
ATOM 1338 O O . PRO A 1 176 ? -4.087 14.791 -9.936 1.00 91.81 176 PRO A O 1
ATOM 1341 N N . ARG A 1 177 ? -3.778 12.794 -10.889 1.00 92.75 177 ARG A N 1
ATOM 1342 C CA . ARG A 1 177 ? -5.096 12.254 -10.523 1.00 92.75 177 ARG A CA 1
ATOM 1343 C C . ARG A 1 177 ? -5.150 11.712 -9.096 1.00 92.75 177 ARG A C 1
ATOM 1345 O O . ARG A 1 177 ? -6.238 11.369 -8.645 1.00 92.75 177 ARG A O 1
ATOM 1352 N N . TRP A 1 178 ? -4.006 11.564 -8.438 1.00 94.19 178 TRP A N 1
ATOM 1353 C CA . TRP A 1 178 ? -3.884 10.989 -7.109 1.00 94.19 178 TRP A CA 1
ATOM 1354 C C . TRP A 1 178 ? -3.638 12.081 -6.073 1.00 94.19 178 TRP A C 1
ATOM 1356 O O . TRP A 1 178 ? -2.772 12.934 -6.230 1.00 94.19 178 TRP A O 1
ATOM 1366 N N . THR A 1 179 ? -4.374 12.013 -4.975 1.00 91.06 179 THR A N 1
ATOM 1367 C CA . THR A 1 179 ? -4.250 12.908 -3.829 1.00 91.06 179 THR A CA 1
ATOM 1368 C C . THR A 1 179 ? -3.671 12.126 -2.663 1.00 91.06 179 THR A C 1
ATOM 1370 O O . THR A 1 179 ? -4.186 11.064 -2.314 1.00 91.06 179 THR A O 1
ATOM 1373 N N . LYS A 1 180 ? -2.602 12.638 -2.049 1.00 89.44 180 LYS A N 1
ATOM 1374 C CA . LYS A 1 180 ? -2.077 12.085 -0.797 1.00 89.44 180 LYS A CA 1
ATOM 1375 C C . LYS A 1 180 ? -3.036 12.436 0.336 1.00 89.44 180 LYS A C 1
ATOM 1377 O O . LYS A 1 180 ? -3.285 13.611 0.581 1.00 89.44 180 LYS A O 1
ATOM 1382 N N . VAL A 1 181 ? -3.563 11.419 1.005 1.00 85.88 181 VAL A N 1
ATOM 1383 C CA . VAL A 1 181 ? -4.589 11.564 2.050 1.00 85.88 181 VAL A CA 1
ATOM 1384 C C . VAL A 1 181 ? -4.098 11.148 3.433 1.00 85.88 181 VAL A C 1
ATOM 1386 O O . VAL A 1 181 ? -4.646 11.593 4.434 1.00 85.88 181 VAL A O 1
ATOM 1389 N N . VAL A 1 182 ? -3.053 10.318 3.504 1.00 86.56 182 VAL A N 1
ATOM 1390 C CA . VAL A 1 182 ? -2.414 9.911 4.763 1.00 86.56 182 VAL A CA 1
ATOM 1391 C C . VAL A 1 182 ? -0.906 10.004 4.613 1.00 86.56 182 VAL A C 1
ATOM 1393 O O . VAL A 1 182 ? -0.357 9.638 3.571 1.00 86.56 182 VAL A O 1
ATOM 1396 N N . GLN A 1 183 ? -0.258 10.465 5.679 1.00 85.50 183 GLN A N 1
ATOM 1397 C CA . GLN A 1 183 ? 1.185 10.583 5.798 1.00 85.50 183 GLN A CA 1
ATOM 1398 C C . GLN A 1 183 ? 1.603 10.265 7.233 1.00 85.50 183 GLN A C 1
ATOM 1400 O O . GLN A 1 183 ? 1.252 10.988 8.161 1.00 85.50 183 GLN A O 1
ATOM 1405 N N . ILE A 1 184 ? 2.292 9.135 7.412 1.00 82.06 184 ILE A N 1
ATOM 1406 C CA . ILE A 1 184 ? 2.680 8.610 8.724 1.00 82.06 184 ILE A CA 1
ATOM 1407 C C . ILE A 1 184 ? 4.175 8.267 8.729 1.00 82.06 184 ILE A C 1
ATOM 1409 O O . ILE A 1 184 ? 4.693 7.580 7.841 1.00 82.06 184 ILE A O 1
ATOM 1413 N N . ALA A 1 185 ? 4.864 8.727 9.774 1.00 77.31 185 ALA A N 1
ATOM 1414 C CA . ALA A 1 185 ? 6.222 8.307 10.097 1.00 77.31 185 ALA A CA 1
ATOM 1415 C C . ALA A 1 185 ? 6.249 6.855 10.581 1.00 77.31 185 ALA A C 1
ATOM 1417 O O . ALA A 1 185 ? 5.486 6.491 11.474 1.00 77.31 185 ALA A O 1
ATOM 1418 N N . LEU A 1 186 ? 7.149 6.036 10.022 1.00 75.50 186 LEU A N 1
ATOM 1419 C CA . LEU A 1 186 ? 7.416 4.686 10.526 1.00 75.50 186 LEU A CA 1
ATOM 1420 C C . LEU A 1 186 ? 8.815 4.658 11.156 1.00 75.50 186 LEU A C 1
ATOM 1422 O O . LEU A 1 186 ? 9.804 4.563 10.431 1.00 75.50 186 LEU A O 1
ATOM 1426 N N . PRO A 1 187 ? 8.928 4.710 12.499 1.00 66.81 187 PRO A N 1
ATOM 1427 C CA . PRO A 1 187 ? 10.216 4.801 13.195 1.00 66.81 187 PRO A CA 1
ATOM 1428 C C . PRO A 1 187 ? 11.181 3.639 12.922 1.00 66.81 187 PRO A C 1
ATOM 1430 O O . PRO A 1 187 ? 12.382 3.776 13.134 1.00 66.81 187 PRO A O 1
ATOM 1433 N N . SER A 1 188 ? 10.666 2.497 12.461 1.00 66.62 188 SER A N 1
ATOM 1434 C CA . SER A 1 188 ? 11.451 1.320 12.082 1.00 66.62 188 SER A CA 1
ATOM 1435 C C . SER A 1 188 ? 12.151 1.448 10.723 1.00 66.62 188 SER A C 1
ATOM 1437 O O . SER A 1 188 ? 12.972 0.597 10.388 1.00 66.62 188 SER A O 1
ATOM 1439 N N . PHE A 1 189 ? 11.868 2.493 9.939 1.00 67.31 189 PHE A N 1
ATOM 1440 C CA . PHE A 1 189 ? 12.548 2.763 8.674 1.00 67.31 189 PHE A CA 1
ATOM 1441 C C . PHE A 1 189 ? 13.781 3.645 8.925 1.00 67.31 189 PHE A C 1
ATOM 1443 O O . PHE A 1 189 ? 13.700 4.706 9.551 1.00 67.31 189 PHE A O 1
ATOM 1450 N N . CYS A 1 190 ? 14.948 3.200 8.444 1.00 55.59 190 CYS A N 1
ATOM 1451 C CA . CYS A 1 190 ? 16.199 3.944 8.586 1.00 55.59 190 CYS A CA 1
ATOM 1452 C C . CYS A 1 190 ? 16.065 5.345 7.966 1.00 55.59 190 CYS A C 1
ATOM 1454 O O . CYS A 1 190 ? 15.765 5.462 6.780 1.00 55.59 190 CYS A O 1
ATOM 1456 N N . GLY A 1 191 ? 16.316 6.387 8.768 1.00 54.97 191 GLY A N 1
ATOM 1457 C CA . GLY A 1 191 ? 16.273 7.789 8.332 1.00 54.97 191 GLY A CA 1
ATOM 1458 C C . GLY A 1 191 ? 15.349 8.704 9.141 1.00 54.97 191 GLY A C 1
ATOM 1459 O O . GLY A 1 191 ? 15.476 9.913 9.012 1.00 54.97 191 GLY A O 1
ATOM 1460 N N . LYS A 1 192 ? 14.487 8.165 10.027 1.00 50.62 192 LYS A N 1
ATOM 1461 C CA . LYS A 1 192 ? 13.361 8.912 10.647 1.00 50.62 192 LYS A CA 1
ATOM 1462 C C . LYS A 1 192 ? 12.381 9.470 9.604 1.00 50.62 192 LYS A C 1
ATOM 1464 O O . LYS A 1 192 ? 11.716 10.473 9.849 1.00 50.62 192 LYS A O 1
ATOM 1469 N N . ASP A 1 193 ? 12.313 8.822 8.448 1.00 57.84 193 ASP A N 1
ATOM 1470 C CA . ASP A 1 193 ? 11.535 9.314 7.324 1.00 57.84 193 ASP A CA 1
ATOM 1471 C C . ASP A 1 193 ? 10.063 8.908 7.456 1.00 57.84 193 ASP A C 1
ATOM 1473 O O . ASP A 1 193 ? 9.709 7.848 7.987 1.00 57.84 193 ASP A O 1
ATOM 1477 N N . GLU A 1 194 ? 9.190 9.767 6.940 1.00 64.25 194 GLU A N 1
ATOM 1478 C CA . GLU A 1 194 ? 7.811 9.397 6.656 1.00 64.25 194 GLU A CA 1
ATOM 1479 C C . GLU A 1 194 ? 7.806 8.236 5.673 1.00 64.25 194 GLU A C 1
ATOM 1481 O O . GLU A 1 194 ? 8.571 8.248 4.712 1.00 64.25 194 GLU A O 1
ATOM 1486 N N . ALA A 1 195 ? 7.014 7.201 5.936 1.00 75.75 195 ALA A N 1
ATOM 1487 C CA . ALA A 1 195 ? 7.196 5.941 5.222 1.00 75.75 195 ALA A CA 1
ATOM 1488 C C . ALA A 1 195 ? 5.898 5.216 4.890 1.00 75.75 195 ALA A C 1
ATOM 1490 O O . ALA A 1 195 ? 5.930 4.348 4.026 1.00 75.75 195 ALA A O 1
ATOM 1491 N N . LEU A 1 196 ? 4.767 5.582 5.501 1.00 87.69 196 LEU A N 1
ATOM 1492 C CA . LEU A 1 196 ? 3.447 5.115 5.084 1.00 87.69 196 LEU A CA 1
ATOM 1493 C C . LEU A 1 196 ? 2.663 6.278 4.479 1.00 87.69 196 LEU A C 1
ATOM 1495 O O . LEU A 1 196 ? 2.245 7.193 5.194 1.00 87.69 196 LEU A O 1
ATOM 1499 N N . PHE A 1 197 ? 2.433 6.208 3.171 1.00 88.38 197 PHE A N 1
ATOM 1500 C CA . PHE A 1 197 ? 1.592 7.145 2.434 1.00 88.38 197 PHE A CA 1
ATOM 1501 C C . PHE A 1 197 ? 0.382 6.434 1.849 1.00 88.38 197 PHE A C 1
ATOM 1503 O O . PHE A 1 197 ? 0.517 5.373 1.242 1.00 88.38 197 PHE A O 1
ATOM 1510 N N . VAL A 1 198 ? -0.793 7.048 1.972 1.00 92.00 198 VAL A N 1
ATOM 1511 C CA . VAL A 1 198 ? -1.992 6.599 1.255 1.00 92.00 198 VAL A CA 1
ATOM 1512 C C . VAL A 1 198 ? -2.369 7.651 0.231 1.00 92.00 198 VAL A C 1
ATOM 1514 O O . VAL A 1 198 ? -2.491 8.833 0.557 1.00 92.00 198 VAL A O 1
ATOM 1517 N N . TYR A 1 199 ? -2.570 7.204 -1.001 1.00 92.75 199 TYR A N 1
ATOM 1518 C CA . TYR A 1 199 ? -3.036 8.016 -2.112 1.00 92.75 199 TYR A CA 1
ATOM 1519 C C . TYR A 1 199 ? -4.409 7.538 -2.551 1.00 92.75 199 TYR A C 1
ATOM 1521 O O . TYR A 1 199 ? -4.643 6.333 -2.657 1.00 92.75 199 TYR A O 1
ATOM 1529 N N . GLN A 1 200 ? -5.302 8.477 -2.840 1.00 93.44 200 GLN A N 1
ATOM 1530 C CA . GLN A 1 200 ? -6.640 8.193 -3.342 1.00 93.44 200 GLN A CA 1
ATOM 1531 C C . GLN A 1 200 ? -6.953 9.006 -4.596 1.00 93.44 200 GLN A C 1
ATOM 1533 O O . GLN A 1 200 ? -6.351 10.051 -4.826 1.00 93.44 200 GLN A O 1
ATOM 1538 N N . ARG A 1 201 ? -7.893 8.534 -5.417 1.00 93.00 201 ARG A N 1
ATOM 1539 C CA . ARG A 1 201 ? -8.395 9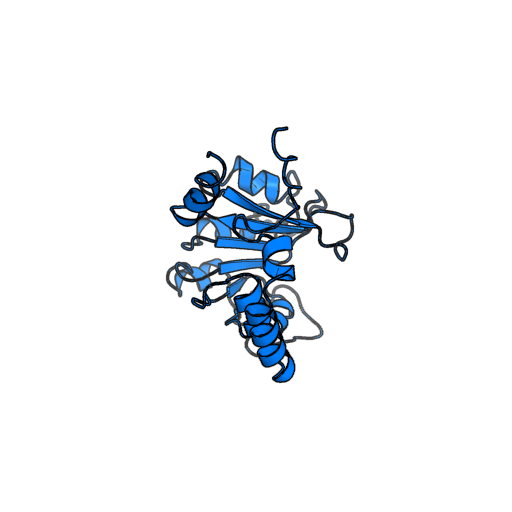.261 -6.595 1.00 93.00 201 ARG A CA 1
ATOM 1540 C C . ARG A 1 201 ? -9.910 9.144 -6.740 1.00 93.00 201 ARG A C 1
ATOM 1542 O O . ARG A 1 201 ? -10.526 8.265 -6.144 1.00 93.00 201 ARG A O 1
ATOM 1549 N N . GLY A 1 202 ? -10.494 9.996 -7.584 1.00 88.12 202 GLY A N 1
ATOM 1550 C CA . GLY A 1 202 ? -11.941 10.021 -7.831 1.00 88.12 202 GLY A CA 1
ATOM 1551 C C . GLY A 1 202 ? -12.733 10.462 -6.599 1.00 88.12 202 GLY A C 1
ATOM 1552 O O . GLY A 1 202 ? -12.210 11.193 -5.758 1.00 88.12 202 GLY A O 1
ATOM 1553 N N . ASP A 1 203 ? -13.973 9.991 -6.474 1.00 81.88 203 ASP A N 1
ATOM 1554 C CA . ASP A 1 203 ? -14.908 10.402 -5.413 1.00 81.88 203 ASP A CA 1
ATOM 1555 C C . ASP A 1 203 ? -14.346 10.185 -4.000 1.00 81.88 203 ASP A C 1
ATOM 1557 O O . ASP A 1 203 ? -14.608 10.964 -3.083 1.00 81.88 203 ASP A O 1
ATOM 1561 N N . ARG A 1 204 ? -13.499 9.162 -3.827 1.00 79.50 204 ARG A N 1
ATOM 1562 C CA . ARG A 1 204 ? -12.858 8.859 -2.544 1.00 79.50 204 ARG A CA 1
ATOM 1563 C C . ARG A 1 204 ? -11.897 9.965 -2.090 1.00 79.50 204 ARG A C 1
ATOM 1565 O O . ARG A 1 204 ? -11.838 10.248 -0.900 1.00 79.50 204 ARG A O 1
ATOM 1572 N N . ALA A 1 205 ? -11.208 10.625 -3.024 1.00 74.06 205 ALA A N 1
ATOM 1573 C CA . ALA A 1 205 ? -10.339 11.762 -2.717 1.00 74.06 205 ALA A CA 1
ATOM 1574 C C . ALA A 1 205 ? -11.136 13.044 -2.404 1.00 74.06 205 ALA A C 1
ATOM 1576 O O . ALA A 1 205 ? -10.736 13.827 -1.545 1.00 74.06 205 ALA A O 1
ATOM 1577 N N . VAL A 1 206 ? -12.283 13.249 -3.066 1.00 61.88 206 VAL A N 1
ATOM 1578 C CA . VAL A 1 206 ? -13.132 14.448 -2.910 1.00 61.88 206 VAL A CA 1
ATOM 1579 C C . VAL A 1 206 ? -13.778 14.514 -1.522 1.00 61.88 206 VAL A C 1
ATOM 1581 O O . VAL A 1 206 ? -13.827 15.583 -0.911 1.00 61.88 206 VAL A O 1
ATOM 1584 N N . ASN A 1 207 ? -14.195 13.370 -0.973 1.00 54.06 207 ASN A N 1
ATOM 1585 C CA . ASN A 1 207 ? -14.859 13.294 0.334 1.00 54.06 207 ASN A CA 1
ATOM 1586 C C . ASN A 1 207 ? -13.972 13.679 1.535 1.00 54.06 207 ASN A C 1
ATOM 1588 O O . ASN A 1 207 ? -14.487 13.835 2.638 1.00 54.06 207 ASN A O 1
ATOM 1592 N N . LEU A 1 208 ? -12.664 13.871 1.342 1.00 49.34 208 LEU A N 1
ATOM 1593 C CA . LEU A 1 208 ? -11.748 14.345 2.387 1.00 49.34 208 LEU A CA 1
ATOM 1594 C C . LEU A 1 208 ? -11.499 15.862 2.326 1.00 49.34 208 LEU A C 1
ATOM 1596 O O . LEU A 1 208 ? -11.117 16.454 3.331 1.00 49.34 208 LEU A O 1
ATOM 1600 N N . GLY A 1 209 ? -11.756 16.504 1.179 1.00 39.00 209 GLY A N 1
ATOM 1601 C CA . GLY A 1 209 ? -11.640 17.959 1.005 1.00 39.00 209 GLY A CA 1
ATOM 1602 C C . GLY A 1 209 ? -12.912 18.737 1.362 1.00 39.00 209 GLY A C 1
ATOM 1603 O O . GLY A 1 209 ? -12.842 19.928 1.641 1.00 39.00 209 GLY A O 1
ATOM 1604 N N . ALA A 1 210 ? -14.073 18.078 1.391 1.00 37.78 210 ALA A N 1
ATOM 1605 C CA . ALA A 1 210 ? -15.354 18.711 1.722 1.00 37.78 210 ALA A CA 1
ATOM 1606 C C . ALA A 1 210 ? -15.602 18.883 3.239 1.00 37.78 210 ALA A C 1
ATOM 1608 O O . ALA A 1 210 ? -16.583 19.509 3.626 1.00 37.78 210 ALA A O 1
ATOM 1609 N N . GLY A 1 211 ? -14.728 18.340 4.097 1.00 35.88 211 GLY A N 1
ATOM 1610 C CA . GLY A 1 211 ? -14.846 18.420 5.560 1.00 35.88 211 GLY A CA 1
ATOM 1611 C C . GLY A 1 211 ? -14.028 19.533 6.227 1.00 35.88 211 GLY A C 1
ATOM 1612 O O . GLY A 1 211 ? -14.095 19.677 7.441 1.00 35.88 211 GLY A O 1
ATOM 1613 N N . SER A 1 212 ? -13.242 20.307 5.472 1.00 32.62 212 SER A N 1
ATOM 1614 C CA . SER A 1 212 ? -12.354 21.357 6.005 1.00 32.62 212 SER A CA 1
ATOM 1615 C C . SER A 1 212 ? -12.887 22.783 5.815 1.00 32.62 212 SER A C 1
ATOM 1617 O O . SER A 1 212 ? -12.147 23.751 5.984 1.00 32.62 212 SER A O 1
ATOM 1619 N N . GLY A 1 213 ? -14.173 22.929 5.490 1.00 36.41 213 GLY A N 1
ATOM 1620 C CA . GLY A 1 213 ? -14.812 24.226 5.297 1.00 36.41 213 GLY A CA 1
ATOM 1621 C C . GLY A 1 213 ? -16.242 24.253 5.813 1.00 36.41 213 GLY A C 1
ATOM 1622 O O . GLY A 1 213 ? -17.166 24.241 5.004 1.00 36.41 213 GLY A O 1
ATOM 1623 N N . GLN A 1 214 ? -16.408 24.295 7.137 1.00 29.55 214 GLN A N 1
ATOM 1624 C CA . GLN A 1 214 ? -17.517 24.964 7.831 1.00 29.55 214 GLN A CA 1
ATOM 1625 C C . GLN A 1 214 ? -17.212 25.108 9.322 1.00 29.55 214 GLN A C 1
ATOM 1627 O O . GLN A 1 214 ? -16.778 24.109 9.934 1.00 29.55 214 GLN A O 1
#